Protein AF-A0A1M4YAT2-F1 (afdb_monomer)

Solvent-accessible surface area (backbone atoms only — not comparable to full-atom values): 18650 Å² total; per-residue (Å²): 118,71,84,70,67,39,66,85,41,30,61,41,39,47,95,69,40,57,85,74,38,90,48,44,46,64,40,85,53,62,80,79,31,82,39,45,32,43,30,20,28,34,21,6,40,43,58,28,53,54,26,26,56,74,70,36,92,78,45,76,93,41,30,34,38,34,36,22,17,27,39,45,16,70,22,76,32,9,59,58,33,44,54,50,52,49,50,48,35,75,75,32,90,44,36,44,66,30,32,15,47,58,51,50,41,50,44,54,51,75,51,68,88,81,70,84,73,62,72,57,46,57,49,54,30,46,77,65,33,25,55,42,31,55,55,44,47,54,51,37,43,74,74,37,54,67,60,34,53,52,51,52,53,52,62,71,65,45,27,40,34,38,34,35,41,63,46,37,38,36,24,7,23,36,64,70,85,53,42,57,94,78,38,67,62,34,21,37,66,41,49,70,74,26,82,75,60,50,79,69,88,38,43,33,42,26,16,82,58,39,35,75,81,41,95,84,49,80,60,52,68,44,75,41,97,59,42,38,34,37,27,9,19,35,36,76,43,98,82,34,28,31,23,34,32,27,75,84,77,69,51,69,46,53,27,47,90,62,62,68,50,73,65,55,51,51,50,54,52,49,52,54,52,52,67,75,39,60,56,80,84,47,52,74,60,51,53,50,50,50,53,53,51,47,50,54,38,34,76,71,65,76,43,50,71,66,56,46,53,52,54,55,52,48,54,58,55,58,52,64,56,60,74,77,72,81,70,77,68,69,38,59,57,35,53,51,55,50,58,54,50,59,54,52,57,66,70,76,112

Radius of gyration: 21.43 Å; Cα contacts (8 Å, |Δi|>4): 600; chains: 1; bounding box: 57×50×49 Å

Sequence (349 aa):
MEQKKYDRLKNLYGDKGPQNDKYTWFFPDENEFRRIIAVGDIHGNLNRLESLFERMDYEPQRDLLVFLGDYIDRGEEGVACVSLVQKMAEENPHVIPLMGNHEHVLGKLLKEDEWGYSGEAFYDCLDNGGKPTIEGLAKLQSQDKKAFYKWVHFILHLKRIAVISDKYILTHAGFSQTAISNQQESMLWTRDEFYKFYNGTQTVAIGHTPVQNFPDSTGKPIHRENDVWMVDTGSFLEKGYISAVDIKTGDYWQSSDDAPSEEMKKLNFFIRKIKSASCYRGMRRYQTILAKHLNEYENKGVITEQTKQDMLKQYVIDLSWDKLLLDREAAKQEDKEMVDLLREIKKED

Structure (mmCIF, N/CA/C/O backbone):
data_AF-A0A1M4YAT2-F1
#
_entry.id   AF-A0A1M4YAT2-F1
#
loop_
_atom_site.group_PDB
_atom_site.id
_atom_site.type_symbol
_atom_site.label_atom_id
_atom_site.label_alt_id
_atom_site.label_comp_id
_atom_site.label_asym_id
_atom_site.label_entity_id
_atom_site.label_seq_id
_atom_site.pdbx_PDB_ins_code
_atom_site.Cartn_x
_atom_site.Cartn_y
_atom_site.Cartn_z
_atom_site.occupancy
_atom_site.B_iso_or_equiv
_atom_site.auth_seq_id
_atom_site.auth_comp_id
_atom_site.auth_asym_id
_atom_site.auth_atom_id
_atom_site.pdbx_PDB_model_num
ATOM 1 N N . MET A 1 1 ? 18.174 -25.025 -11.936 1.00 45.62 1 MET A N 1
ATOM 2 C CA . MET A 1 1 ? 17.004 -24.584 -12.731 1.00 45.62 1 MET A CA 1
ATOM 3 C C . MET A 1 1 ? 16.464 -23.249 -12.232 1.00 45.62 1 MET A C 1
ATOM 5 O O . MET A 1 1 ? 16.180 -22.414 -13.073 1.00 45.62 1 MET A O 1
ATOM 9 N N . GLU A 1 2 ? 16.417 -22.998 -10.918 1.00 49.03 2 GLU A N 1
ATOM 10 C CA . GLU A 1 2 ? 15.920 -21.726 -10.354 1.00 49.03 2 GLU A CA 1
ATOM 11 C C . GLU A 1 2 ? 16.743 -20.481 -10.727 1.00 49.03 2 GLU A C 1
ATOM 13 O O . GLU A 1 2 ? 16.157 -19.434 -10.971 1.00 49.03 2 GLU A O 1
ATOM 18 N N . GLN A 1 3 ? 18.070 -20.584 -10.891 1.00 47.91 3 GLN A N 1
ATOM 19 C CA . GLN A 1 3 ? 18.908 -19.428 -11.265 1.00 47.91 3 GLN A CA 1
ATOM 20 C C . GLN A 1 3 ? 18.557 -18.816 -12.639 1.00 47.91 3 GLN A C 1
ATOM 22 O O . GLN A 1 3 ? 18.814 -17.641 -12.852 1.00 47.91 3 GLN A O 1
ATOM 27 N N . LYS A 1 4 ? 17.965 -19.595 -13.563 1.00 55.03 4 LYS A N 1
ATOM 28 C CA . LYS A 1 4 ? 17.517 -19.111 -14.887 1.00 55.03 4 LYS A CA 1
ATOM 29 C C . LYS A 1 4 ? 16.123 -18.466 -14.856 1.00 55.03 4 LYS A C 1
ATOM 31 O O . LYS A 1 4 ? 15.692 -17.919 -15.862 1.00 55.03 4 LYS A O 1
ATOM 36 N N . LYS A 1 5 ? 15.390 -18.557 -13.738 1.00 63.06 5 LYS A N 1
ATOM 37 C CA . LYS A 1 5 ? 13.986 -18.114 -13.649 1.00 63.06 5 LYS A CA 1
ATOM 38 C C . LYS A 1 5 ? 13.850 -16.585 -13.544 1.00 63.06 5 LYS A C 1
ATOM 40 O O . LYS A 1 5 ? 12.767 -16.069 -13.766 1.00 63.06 5 LYS A O 1
ATOM 45 N N . TYR A 1 6 ? 14.937 -15.862 -13.255 1.00 74.88 6 TYR A N 1
ATOM 46 C CA . TYR A 1 6 ? 14.896 -14.426 -12.943 1.00 74.88 6 TYR A CA 1
ATOM 47 C C . TYR A 1 6 ? 15.857 -13.585 -13.788 1.00 74.88 6 TYR A C 1
ATOM 49 O O . TYR A 1 6 ? 16.265 -12.505 -13.364 1.00 74.88 6 TYR A O 1
ATOM 57 N N . ASP A 1 7 ? 16.209 -14.042 -14.994 1.00 79.56 7 ASP A N 1
ATOM 58 C CA . ASP A 1 7 ? 17.083 -13.285 -15.905 1.00 79.56 7 ASP A CA 1
ATOM 59 C C . ASP A 1 7 ? 16.529 -11.873 -16.179 1.00 79.56 7 ASP A C 1
ATOM 61 O O . ASP A 1 7 ? 17.290 -10.911 -16.279 1.00 79.56 7 ASP A O 1
ATOM 65 N N . ARG A 1 8 ? 15.196 -11.720 -16.185 1.00 84.31 8 ARG A N 1
ATOM 66 C CA . ARG A 1 8 ? 14.507 -10.426 -16.334 1.00 84.31 8 ARG A CA 1
ATOM 67 C C . ARG A 1 8 ? 14.702 -9.465 -15.158 1.00 84.31 8 ARG A C 1
ATOM 69 O O . ARG A 1 8 ? 14.461 -8.274 -15.306 1.00 84.31 8 ARG A O 1
ATOM 76 N N . LEU A 1 9 ? 15.138 -9.967 -14.005 1.00 89.00 9 LEU A N 1
ATOM 77 C CA . LEU A 1 9 ? 15.412 -9.190 -12.795 1.00 89.00 9 LEU A CA 1
ATOM 78 C C . LEU A 1 9 ? 16.916 -8.992 -12.556 1.00 89.00 9 LEU A C 1
ATOM 80 O O . LEU A 1 9 ? 17.311 -8.354 -11.577 1.00 89.00 9 LEU A O 1
ATOM 84 N N . LYS A 1 10 ? 17.773 -9.513 -13.445 1.00 87.62 10 LYS A N 1
ATOM 85 C CA . LYS A 1 10 ? 19.229 -9.497 -13.267 1.00 87.62 10 LYS A CA 1
ATOM 86 C C . LYS A 1 10 ? 19.802 -8.084 -13.146 1.00 87.62 10 LYS A C 1
ATOM 88 O O . LYS A 1 10 ? 20.737 -7.879 -12.379 1.00 87.62 10 LYS A O 1
ATOM 93 N N . ASN A 1 11 ? 19.216 -7.103 -13.830 1.00 86.62 11 ASN A N 1
ATOM 94 C CA . ASN A 1 11 ? 19.641 -5.704 -13.711 1.00 86.62 11 ASN A CA 1
ATOM 95 C C . ASN A 1 11 ? 19.394 -5.136 -12.302 1.00 86.62 11 ASN A C 1
ATOM 97 O O . ASN A 1 11 ? 20.197 -4.351 -11.806 1.00 86.62 11 ASN A O 1
ATOM 101 N N . LEU A 1 12 ? 18.321 -5.573 -11.637 1.00 89.00 12 LEU A N 1
ATOM 102 C CA . LEU A 1 12 ? 17.909 -5.066 -10.328 1.00 89.00 12 LEU A CA 1
ATOM 103 C C . LEU A 1 12 ? 18.618 -5.774 -9.165 1.00 89.00 12 LEU A C 1
ATOM 105 O O . LEU A 1 12 ? 18.921 -5.138 -8.153 1.00 89.00 12 LEU A O 1
ATOM 109 N N . TYR A 1 13 ? 18.906 -7.072 -9.308 1.00 90.38 13 TYR A N 1
ATOM 110 C CA . TYR A 1 13 ? 19.390 -7.918 -8.206 1.00 90.38 13 TYR A CA 1
ATOM 111 C C . TYR A 1 13 ? 20.734 -8.614 -8.464 1.00 90.38 13 TYR A C 1
ATOM 113 O O . TYR A 1 13 ? 21.279 -9.272 -7.570 1.00 90.38 13 TYR A O 1
ATOM 121 N N . GLY A 1 14 ? 21.294 -8.492 -9.670 1.00 86.06 14 GLY A N 1
ATOM 122 C CA . GLY A 1 14 ? 22.469 -9.254 -10.085 1.00 86.06 14 GLY A CA 1
ATOM 123 C C . GLY A 1 14 ? 22.238 -10.763 -9.970 1.00 86.06 14 GLY A C 1
ATOM 124 O O . GLY A 1 14 ? 21.117 -11.253 -10.095 1.00 86.06 14 GLY A O 1
ATOM 125 N N . ASP A 1 15 ? 23.301 -11.513 -9.676 1.00 83.06 15 ASP A N 1
ATOM 126 C CA . ASP A 1 15 ? 23.216 -12.973 -9.532 1.00 83.06 15 ASP A CA 1
ATOM 127 C C . ASP A 1 15 ? 22.640 -13.424 -8.171 1.00 83.06 15 ASP A C 1
ATOM 129 O O . ASP A 1 15 ? 22.371 -14.611 -7.984 1.00 83.06 15 ASP A O 1
ATOM 133 N N . LYS A 1 16 ? 22.442 -12.501 -7.214 1.00 81.38 16 LYS A N 1
ATOM 134 C CA . LYS A 1 16 ? 21.929 -12.815 -5.865 1.00 81.38 16 LYS A CA 1
ATOM 135 C C . LYS A 1 16 ? 20.423 -13.085 -5.844 1.00 81.38 16 LYS A C 1
ATOM 137 O O . LYS A 1 16 ? 19.970 -13.827 -4.973 1.00 81.38 16 LYS A O 1
ATOM 142 N N . GLY A 1 17 ? 19.680 -12.505 -6.787 1.00 86.94 17 GLY A N 1
ATOM 143 C CA . GLY A 1 17 ? 18.222 -12.599 -6.861 1.00 86.94 17 GLY A CA 1
ATOM 144 C C . GLY A 1 17 ? 17.476 -11.815 -5.761 1.00 86.94 17 GLY A C 1
ATOM 145 O O . GLY A 1 17 ? 18.085 -11.383 -4.777 1.00 86.94 17 GLY A O 1
ATOM 146 N N . PRO A 1 18 ? 16.156 -11.617 -5.924 1.00 89.69 18 PRO A N 1
ATOM 147 C CA . PRO A 1 18 ? 15.319 -10.816 -5.020 1.00 89.69 18 PRO A CA 1
ATOM 148 C C . PRO A 1 18 ? 15.158 -11.403 -3.611 1.00 89.69 18 PRO A C 1
ATOM 150 O O . PRO A 1 18 ? 15.035 -10.658 -2.643 1.00 89.69 18 PRO A O 1
ATOM 153 N N . GLN A 1 19 ? 15.224 -12.728 -3.462 1.00 87.31 19 GLN A N 1
ATOM 154 C CA . GLN A 1 19 ? 15.045 -13.431 -2.187 1.00 87.31 19 GLN A CA 1
ATOM 155 C C . GLN A 1 19 ? 16.104 -13.095 -1.125 1.00 87.31 19 GLN A C 1
ATOM 157 O O . GLN A 1 19 ? 15.890 -13.339 0.059 1.00 87.31 19 GLN A O 1
ATOM 162 N N . ASN A 1 20 ? 17.251 -12.555 -1.545 1.00 85.00 20 ASN A N 1
ATOM 163 C CA . ASN A 1 20 ? 18.374 -12.226 -0.667 1.00 85.00 20 ASN A CA 1
ATOM 164 C C . ASN A 1 20 ? 18.497 -10.717 -0.388 1.00 85.00 20 ASN A C 1
ATOM 166 O O . ASN A 1 20 ? 19.456 -10.294 0.261 1.00 85.00 20 ASN A O 1
ATOM 170 N N . ASP A 1 21 ? 17.569 -9.894 -0.887 1.00 90.50 21 ASP A N 1
ATOM 171 C CA . ASP A 1 21 ? 17.583 -8.449 -0.671 1.00 90.50 21 ASP A CA 1
ATOM 172 C C . ASP A 1 21 ? 16.723 -8.045 0.536 1.00 90.50 21 ASP A C 1
ATOM 174 O O . ASP A 1 21 ? 15.541 -8.372 0.643 1.00 90.50 21 ASP A O 1
ATOM 178 N N . LYS A 1 22 ? 17.315 -7.281 1.458 1.00 90.50 22 LYS A N 1
ATOM 179 C CA . LYS A 1 22 ? 16.658 -6.896 2.717 1.00 90.50 22 LYS A CA 1
ATOM 180 C C . LYS A 1 22 ? 15.502 -5.903 2.540 1.00 90.50 22 LYS A C 1
ATOM 182 O O . LYS A 1 22 ? 14.681 -5.777 3.444 1.00 90.50 22 LYS A O 1
ATOM 187 N N . TYR A 1 23 ? 15.438 -5.194 1.412 1.00 92.38 23 TYR A N 1
ATOM 188 C CA . TYR A 1 23 ? 14.377 -4.232 1.109 1.00 92.38 23 TYR A CA 1
ATOM 189 C C . TYR A 1 23 ? 13.227 -4.851 0.318 1.00 92.38 23 TYR A C 1
ATOM 191 O O . TYR A 1 23 ? 12.247 -4.150 0.063 1.00 92.38 23 TYR A O 1
ATOM 199 N N . THR A 1 24 ? 13.339 -6.133 -0.041 1.00 95.81 24 THR A N 1
ATOM 200 C CA . THR A 1 24 ? 12.432 -6.819 -0.958 1.00 95.81 24 THR A CA 1
ATOM 201 C C . THR A 1 24 ? 11.537 -7.819 -0.225 1.00 95.81 24 THR A C 1
ATOM 203 O O . THR A 1 24 ? 11.991 -8.650 0.570 1.00 95.81 24 THR A O 1
ATOM 206 N N . TRP A 1 25 ? 10.234 -7.738 -0.476 1.00 97.31 25 TRP A N 1
ATOM 207 C CA . TRP A 1 25 ? 9.318 -8.867 -0.336 1.00 97.31 25 TRP A CA 1
ATOM 208 C C . TRP A 1 25 ? 9.347 -9.661 -1.634 1.00 97.31 25 TRP A C 1
ATOM 210 O O . TRP A 1 25 ? 9.223 -9.069 -2.703 1.00 97.31 25 TRP A O 1
ATOM 220 N N . PHE A 1 26 ? 9.536 -10.975 -1.557 1.00 96.25 26 PHE A N 1
ATOM 221 C CA . PHE A 1 26 ? 9.649 -11.802 -2.750 1.00 96.25 26 PHE A CA 1
ATOM 222 C C . PHE A 1 26 ? 8.708 -12.998 -2.689 1.00 96.25 26 PHE A C 1
ATOM 224 O O . PHE A 1 26 ? 8.764 -13.780 -1.742 1.00 96.25 26 PHE A O 1
ATOM 231 N N . PHE A 1 27 ? 7.898 -13.141 -3.735 1.00 96.06 27 PHE A N 1
ATOM 232 C CA . PHE A 1 27 ? 6.996 -14.263 -3.957 1.00 96.06 27 PHE A CA 1
ATOM 233 C C . PHE A 1 27 ? 7.385 -14.933 -5.277 1.00 96.06 27 PHE A C 1
ATOM 235 O O . PHE A 1 27 ? 7.391 -14.259 -6.303 1.00 96.06 27 PHE A O 1
ATOM 242 N N . PRO A 1 28 ? 7.758 -16.221 -5.301 1.00 93.38 28 PRO A N 1
ATOM 243 C CA . PRO A 1 28 ? 8.386 -16.838 -6.472 1.00 93.38 28 PRO A CA 1
ATOM 244 C C . PRO A 1 28 ? 7.412 -17.237 -7.594 1.00 93.38 28 PRO A C 1
ATOM 246 O O . PRO A 1 28 ? 7.871 -17.593 -8.690 1.00 93.38 28 PRO A O 1
ATOM 249 N N . ASP A 1 29 ? 6.106 -17.226 -7.324 1.00 94.25 29 ASP A N 1
ATOM 250 C CA . ASP A 1 29 ? 5.056 -17.642 -8.255 1.00 94.25 29 ASP A CA 1
ATOM 251 C C . ASP A 1 29 ? 3.792 -16.786 -8.083 1.00 94.25 29 ASP A C 1
ATOM 253 O O . ASP A 1 29 ? 3.143 -16.771 -7.042 1.00 94.25 29 ASP A O 1
ATOM 257 N N . GLU A 1 30 ? 3.431 -16.058 -9.134 1.00 95.31 30 GLU A N 1
ATOM 258 C CA . GLU A 1 30 ? 2.228 -15.232 -9.199 1.00 95.31 30 GLU A CA 1
ATOM 259 C C . GLU A 1 30 ? 0.921 -16.044 -9.209 1.00 95.31 30 GLU A C 1
ATOM 261 O O . GLU A 1 30 ? -0.156 -15.494 -8.960 1.00 95.31 30 GLU A O 1
ATOM 266 N N . ASN A 1 31 ? 0.995 -17.341 -9.530 1.00 95.00 31 ASN A N 1
ATOM 267 C CA . ASN A 1 31 ? -0.165 -18.231 -9.620 1.00 95.00 31 ASN A CA 1
ATOM 268 C C . ASN A 1 31 ? -0.614 -18.764 -8.255 1.00 95.00 31 ASN A C 1
ATOM 270 O O . ASN A 1 31 ? -1.702 -19.332 -8.164 1.00 95.00 31 ASN A O 1
ATOM 274 N N . GLU A 1 32 ? 0.176 -18.542 -7.199 1.00 94.06 32 GLU A N 1
ATOM 275 C CA . GLU A 1 32 ? -0.243 -18.782 -5.811 1.00 94.06 32 GLU A CA 1
ATOM 276 C C . GLU A 1 32 ? -1.440 -17.902 -5.426 1.00 94.06 32 GLU A C 1
ATOM 278 O O . GLU A 1 32 ? -2.250 -18.280 -4.579 1.00 94.06 32 GLU A O 1
ATOM 283 N N . PHE A 1 33 ? -1.591 -16.754 -6.094 1.00 95.50 33 PHE A N 1
ATOM 284 C CA . PHE A 1 33 ? -2.617 -15.770 -5.789 1.00 95.50 33 PHE A CA 1
ATOM 285 C C . PHE A 1 33 ? -3.666 -15.697 -6.892 1.00 95.50 33 PHE A C 1
ATOM 287 O O . PHE A 1 33 ? -3.361 -15.576 -8.084 1.00 95.50 33 PHE A O 1
ATOM 294 N N . ARG A 1 34 ? -4.937 -15.687 -6.485 1.00 94.62 34 ARG A N 1
ATOM 295 C CA . ARG A 1 34 ? -6.072 -15.356 -7.348 1.00 94.62 34 ARG A CA 1
ATOM 296 C C . ARG A 1 34 ? -5.856 -13.966 -7.949 1.00 94.62 34 ARG A C 1
ATOM 298 O O . ARG A 1 34 ? -5.771 -13.858 -9.173 1.00 94.62 34 ARG A O 1
ATOM 305 N N . ARG A 1 35 ? -5.680 -12.957 -7.090 1.00 97.25 35 ARG A N 1
ATOM 306 C CA . ARG A 1 35 ? -5.430 -11.549 -7.443 1.00 97.25 35 ARG A CA 1
ATOM 307 C C . ARG A 1 35 ? -4.174 -11.018 -6.764 1.00 97.25 35 ARG A C 1
ATOM 309 O O . ARG A 1 35 ? -3.822 -11.482 -5.679 1.00 97.25 35 ARG A O 1
ATOM 316 N N . ILE A 1 36 ? -3.540 -10.029 -7.388 1.00 98.69 36 ILE A N 1
ATOM 317 C CA . ILE A 1 36 ? -2.468 -9.237 -6.772 1.00 98.69 36 ILE A CA 1
ATOM 318 C C . ILE A 1 36 ? -2.962 -7.796 -6.725 1.00 98.69 36 ILE A C 1
ATOM 320 O O . ILE A 1 36 ? -3.024 -7.113 -7.742 1.00 98.69 36 ILE A O 1
ATOM 324 N N . ILE A 1 37 ? -3.360 -7.360 -5.539 1.00 98.81 37 ILE A N 1
ATOM 325 C CA . ILE A 1 37 ? -4.083 -6.117 -5.323 1.00 98.81 37 ILE A CA 1
ATOM 326 C C . ILE A 1 37 ? -3.108 -5.063 -4.806 1.00 98.81 37 ILE A C 1
ATOM 328 O O . ILE A 1 37 ? -2.603 -5.181 -3.692 1.00 98.81 37 ILE A O 1
ATOM 332 N N . ALA A 1 38 ? -2.865 -4.027 -5.601 1.00 98.88 38 ALA A N 1
ATOM 333 C CA . ALA A 1 38 ? -2.109 -2.849 -5.197 1.00 98.88 38 ALA A CA 1
ATOM 334 C C . ALA A 1 38 ? -3.061 -1.808 -4.600 1.00 98.88 38 ALA A C 1
ATOM 336 O O . ALA A 1 38 ? -4.020 -1.439 -5.270 1.00 98.88 38 ALA A O 1
ATOM 337 N N . VAL A 1 39 ? -2.805 -1.326 -3.384 1.00 98.88 39 VAL A N 1
ATOM 338 C CA . VAL A 1 39 ? -3.570 -0.258 -2.716 1.00 98.88 39 VAL A CA 1
ATOM 339 C C . VAL A 1 39 ? -2.732 1.016 -2.700 1.00 98.88 39 VAL A C 1
ATOM 341 O O . VAL A 1 39 ? -1.600 0.995 -2.214 1.00 98.88 39 VAL A O 1
ATOM 344 N N . GLY A 1 40 ? -3.282 2.100 -3.247 1.00 98.69 40 GLY A N 1
ATOM 345 C CA . GLY A 1 40 ? -2.632 3.410 -3.308 1.00 98.69 40 GLY A CA 1
ATOM 346 C C . GLY A 1 40 ? -2.592 4.146 -1.966 1.00 98.69 40 GLY A C 1
ATOM 347 O O . GLY A 1 40 ? -2.999 3.619 -0.931 1.00 98.69 40 GLY A O 1
ATOM 348 N N . ASP A 1 41 ? -2.111 5.383 -2.020 1.00 98.69 41 ASP A N 1
ATOM 349 C CA . ASP A 1 41 ? -1.784 6.229 -0.872 1.00 98.69 41 ASP A CA 1
ATOM 350 C C . ASP A 1 41 ? -3.026 6.543 -0.011 1.00 98.69 41 ASP A C 1
ATOM 352 O O . ASP A 1 41 ? -4.104 6.891 -0.512 1.00 98.69 41 ASP A O 1
ATOM 356 N N . ILE A 1 42 ? -2.887 6.424 1.314 1.00 98.31 42 ILE A N 1
ATOM 357 C CA . ILE A 1 42 ? -4.004 6.469 2.278 1.00 98.31 42 ILE A CA 1
ATOM 358 C C . ILE A 1 42 ? -4.084 7.819 2.998 1.00 98.31 42 ILE A C 1
ATOM 360 O O . ILE A 1 42 ? -5.188 8.312 3.248 1.00 98.31 42 ILE A O 1
ATOM 364 N N . HIS A 1 43 ? -2.936 8.408 3.347 1.00 98.19 43 HIS A N 1
ATOM 365 C CA . HIS A 1 43 ? -2.812 9.724 3.984 1.00 98.19 43 HIS A CA 1
ATOM 366 C C . HIS A 1 43 ? -3.792 9.978 5.136 1.00 98.19 43 HIS A C 1
ATOM 368 O O . HIS A 1 43 ? -4.521 10.968 5.156 1.00 98.19 43 HIS A O 1
ATOM 374 N N . GLY A 1 44 ? -3.860 9.046 6.088 1.00 96.19 44 GLY A N 1
ATOM 375 C CA . GLY A 1 44 ? -4.667 9.197 7.295 1.00 96.19 44 GLY A CA 1
ATOM 376 C C . GLY A 1 44 ? -6.182 9.209 7.086 1.00 96.19 44 GLY A C 1
ATOM 377 O O . GLY A 1 44 ? -6.890 9.712 7.955 1.00 96.19 44 GLY A O 1
ATOM 378 N N . ASN A 1 45 ? -6.690 8.666 5.973 1.00 95.06 45 ASN A N 1
ATOM 379 C CA . ASN A 1 45 ? -8.125 8.565 5.691 1.00 95.06 45 ASN A CA 1
ATOM 380 C C . ASN A 1 45 ? -8.684 7.174 6.047 1.00 95.06 45 ASN A C 1
ATOM 382 O O . ASN A 1 45 ? -8.996 6.374 5.160 1.00 95.06 45 ASN A O 1
ATOM 386 N N . LEU A 1 46 ? -8.837 6.878 7.343 1.00 92.19 46 LEU A N 1
ATOM 387 C CA . LEU A 1 46 ? -9.249 5.548 7.816 1.00 92.19 46 LEU A CA 1
ATOM 388 C C . LEU A 1 46 ? -10.629 5.139 7.287 1.00 92.19 46 LEU A C 1
ATOM 390 O O . LEU A 1 46 ? -10.770 4.041 6.757 1.00 92.19 46 LEU A O 1
ATOM 394 N N . ASN A 1 47 ? -11.621 6.031 7.352 1.00 88.94 47 ASN A N 1
ATOM 395 C CA . ASN A 1 47 ? -12.974 5.735 6.860 1.00 88.94 47 ASN A CA 1
ATOM 396 C C . ASN A 1 47 ? -12.989 5.360 5.369 1.00 88.94 47 ASN A C 1
ATOM 398 O O . ASN A 1 47 ? -13.691 4.436 4.960 1.00 88.94 47 ASN A O 1
ATOM 402 N N . ARG A 1 48 ? -12.175 6.042 4.550 1.00 92.69 48 ARG A N 1
ATOM 403 C CA . ARG A 1 48 ? -12.026 5.712 3.126 1.00 92.69 48 ARG A CA 1
ATOM 404 C C . ARG A 1 48 ? -11.366 4.345 2.951 1.00 92.69 48 ARG A C 1
ATOM 406 O O . ARG A 1 48 ? -11.756 3.595 2.061 1.00 92.69 48 ARG A O 1
ATOM 413 N N . LEU A 1 49 ? -10.401 4.002 3.803 1.00 93.69 49 LEU A N 1
ATOM 414 C CA . LEU A 1 49 ? -9.725 2.711 3.739 1.00 93.69 49 LEU A CA 1
ATOM 415 C C . LEU A 1 49 ? -10.689 1.573 4.090 1.00 93.69 49 LEU A C 1
ATOM 417 O O . LEU A 1 49 ? -10.737 0.569 3.385 1.00 93.69 49 LEU A O 1
ATOM 421 N N . GLU A 1 50 ? -11.491 1.745 5.139 1.00 88.06 50 GLU A N 1
ATOM 422 C CA . GLU A 1 50 ? -12.528 0.784 5.520 1.00 88.06 50 GLU A CA 1
ATOM 423 C C . GLU A 1 50 ? -13.572 0.620 4.410 1.00 88.06 50 GLU A C 1
ATOM 425 O O . GLU A 1 50 ? -13.830 -0.505 3.984 1.00 88.06 50 GLU A O 1
ATOM 430 N N . SER A 1 51 ? -14.083 1.727 3.864 1.00 88.94 51 SER A N 1
ATOM 431 C CA . SER A 1 51 ? -15.020 1.712 2.733 1.00 88.94 51 SER A CA 1
ATOM 432 C C . SER A 1 51 ? -14.444 0.996 1.500 1.00 88.94 51 SER A C 1
ATOM 434 O O . SER A 1 51 ? -15.139 0.213 0.851 1.00 88.94 51 SER A O 1
ATOM 436 N N . LEU A 1 52 ? -13.157 1.184 1.185 1.00 93.19 52 LEU A N 1
ATOM 437 C CA . LEU A 1 52 ? -12.510 0.455 0.091 1.00 93.19 52 LEU A CA 1
ATOM 438 C C . LEU A 1 52 ? -12.593 -1.066 0.298 1.00 93.19 52 LEU A C 1
ATOM 440 O O . LEU A 1 52 ? -12.931 -1.784 -0.642 1.00 93.19 52 LEU A O 1
ATOM 444 N N . PHE A 1 53 ? -12.333 -1.560 1.513 1.00 86.50 53 PHE A N 1
ATOM 445 C CA . PHE A 1 53 ? -12.434 -2.992 1.823 1.00 86.50 53 PHE A CA 1
ATOM 446 C C . PHE A 1 53 ? -13.861 -3.530 1.797 1.00 86.50 53 PHE A C 1
ATOM 448 O O . PHE A 1 53 ? -14.039 -4.718 1.562 1.00 86.50 53 PHE A O 1
ATOM 455 N N . GLU A 1 54 ? -14.872 -2.697 2.018 1.00 82.44 54 GLU A N 1
ATOM 456 C CA . GLU A 1 54 ? -16.272 -3.114 1.879 1.00 82.44 54 GLU A CA 1
ATOM 457 C C . GLU A 1 54 ? -16.677 -3.280 0.419 1.00 82.44 54 GLU A C 1
ATOM 459 O O . GLU A 1 54 ? -17.478 -4.147 0.073 1.00 82.44 54 GLU A O 1
ATOM 464 N N . ARG A 1 55 ? -16.110 -2.444 -0.451 1.00 85.44 55 ARG A N 1
ATOM 465 C CA . ARG A 1 55 ? -16.371 -2.474 -1.893 1.00 85.44 55 ARG A CA 1
ATOM 466 C C . ARG A 1 55 ? -15.524 -3.511 -2.616 1.00 85.44 55 ARG A C 1
ATOM 468 O O . ARG A 1 55 ? -15.877 -3.941 -3.715 1.00 85.44 55 ARG A O 1
ATOM 475 N N . MET A 1 56 ? -14.404 -3.886 -2.016 1.00 83.75 56 MET A N 1
ATOM 476 C CA . MET A 1 56 ? -13.512 -4.911 -2.515 1.00 83.75 56 MET A CA 1
ATOM 477 C C . MET A 1 56 ? -13.936 -6.263 -1.944 1.00 83.75 56 MET A C 1
ATOM 479 O O . MET A 1 56 ? -13.903 -6.471 -0.738 1.00 83.75 56 MET A O 1
ATOM 483 N N . ASP A 1 57 ? -14.273 -7.220 -2.806 1.00 80.12 57 ASP A N 1
ATOM 484 C CA . ASP A 1 57 ? -14.512 -8.618 -2.410 1.00 80.12 57 ASP A CA 1
ATOM 485 C C . ASP A 1 57 ? -13.188 -9.323 -2.036 1.00 80.12 57 ASP A C 1
ATOM 487 O O . ASP A 1 57 ? -12.752 -10.269 -2.691 1.00 80.12 57 ASP A O 1
ATOM 491 N N . TYR A 1 58 ? -12.443 -8.761 -1.082 1.00 84.31 58 TYR A N 1
ATOM 492 C CA . TYR A 1 58 ? -11.101 -9.182 -0.685 1.00 84.31 58 TYR A CA 1
ATOM 493 C C . TYR A 1 58 ? -11.134 -10.528 0.043 1.00 84.31 58 TYR A C 1
ATOM 495 O O . TYR A 1 58 ? -11.806 -10.684 1.063 1.00 84.31 58 TYR A O 1
ATOM 503 N N . GLU A 1 59 ? -10.346 -11.490 -0.443 1.00 82.81 59 GLU A N 1
ATOM 504 C CA . GLU A 1 59 ? -10.195 -12.810 0.164 1.00 82.81 59 GLU A CA 1
ATOM 505 C C . GLU A 1 59 ? -8.761 -12.998 0.689 1.00 82.81 59 GLU A C 1
ATOM 507 O O . GLU A 1 59 ? -7.873 -13.376 -0.079 1.00 82.81 59 GLU A O 1
ATOM 512 N N . PRO A 1 60 ? -8.512 -12.814 2.001 1.00 81.25 60 PRO A N 1
ATOM 513 C CA . PRO A 1 60 ? -7.169 -12.878 2.588 1.00 81.25 60 PRO A CA 1
ATOM 514 C C . PRO A 1 60 ? -6.379 -14.158 2.269 1.00 81.25 60 PRO A C 1
ATOM 516 O O . PRO A 1 60 ? -5.159 -14.121 2.136 1.00 81.25 60 PRO A O 1
ATOM 519 N N . GLN A 1 61 ? -7.072 -15.290 2.122 1.00 82.31 61 GLN A N 1
ATOM 520 C CA . GLN A 1 61 ? -6.453 -16.595 1.868 1.00 82.31 61 GLN A CA 1
ATOM 521 C C . GLN A 1 61 ? -6.078 -16.827 0.399 1.00 82.31 61 GLN A C 1
ATOM 523 O O . GLN A 1 61 ? -5.373 -17.783 0.088 1.00 82.31 61 GLN A O 1
ATOM 528 N N . ARG A 1 62 ? -6.588 -16.000 -0.521 1.00 83.75 62 ARG A N 1
ATOM 529 C CA . ARG A 1 62 ? -6.465 -16.220 -1.970 1.00 83.75 62 ARG A CA 1
ATOM 530 C C . ARG A 1 62 ? -5.891 -15.025 -2.712 1.00 83.75 62 ARG A C 1
ATOM 532 O O . ARG A 1 62 ? -5.393 -15.209 -3.817 1.00 83.75 62 ARG A O 1
ATOM 539 N N . ASP A 1 63 ? -5.941 -13.832 -2.137 1.00 91.31 63 ASP A N 1
ATOM 540 C CA . ASP A 1 63 ? -5.425 -12.613 -2.745 1.00 91.31 63 ASP A CA 1
ATOM 541 C C . ASP A 1 63 ? -4.156 -12.138 -2.028 1.00 91.31 63 ASP A C 1
ATOM 543 O O . ASP A 1 63 ? -4.088 -12.140 -0.798 1.00 91.31 63 ASP A O 1
ATOM 547 N N . LEU A 1 64 ? -3.179 -11.669 -2.804 1.00 98.38 64 LEU A N 1
ATOM 548 C CA . LEU A 1 64 ? -2.050 -10.904 -2.284 1.00 98.38 64 LEU A CA 1
ATOM 549 C C . LEU A 1 64 ? -2.441 -9.429 -2.248 1.00 98.38 64 LEU A C 1
ATOM 551 O O . LEU A 1 64 ? -2.804 -8.868 -3.278 1.00 98.38 64 LEU A O 1
ATOM 555 N N . LEU A 1 65 ? -2.353 -8.799 -1.083 1.00 98.62 65 LEU A N 1
ATOM 556 C CA . LEU A 1 65 ? -2.665 -7.389 -0.883 1.00 98.62 65 LEU A CA 1
ATOM 557 C C . LEU A 1 65 ? -1.378 -6.620 -0.597 1.00 98.62 65 LEU A C 1
ATOM 559 O O . LEU A 1 65 ? -0.688 -6.912 0.375 1.00 98.62 65 LEU A O 1
ATOM 563 N N . VAL A 1 66 ? -1.061 -5.623 -1.413 1.00 98.88 66 VAL A N 1
ATOM 564 C CA . VAL A 1 66 ? 0.152 -4.816 -1.283 1.00 98.88 66 VAL A CA 1
ATOM 565 C C . VAL A 1 66 ? -0.233 -3.354 -1.120 1.00 98.88 66 VAL A C 1
ATOM 567 O O . VAL A 1 66 ? -0.799 -2.753 -2.029 1.00 98.88 66 VAL A O 1
ATOM 570 N N . PHE A 1 67 ? 0.099 -2.769 0.024 1.00 98.88 67 PHE A N 1
ATOM 571 C CA . PHE A 1 67 ? -0.026 -1.333 0.238 1.00 98.88 67 PHE A CA 1
ATOM 572 C C . PHE A 1 67 ? 1.225 -0.624 -0.266 1.00 98.88 67 PHE A C 1
ATOM 574 O O . PHE A 1 67 ? 2.338 -1.016 0.085 1.00 98.88 67 PHE A O 1
ATOM 581 N N . LEU A 1 68 ? 1.047 0.425 -1.066 1.00 98.88 68 LEU A N 1
ATOM 582 C CA . LEU A 1 68 ? 2.143 1.113 -1.751 1.00 98.88 68 LEU A CA 1
ATOM 583 C C . LEU A 1 68 ? 2.859 2.167 -0.889 1.00 98.88 68 LEU A C 1
ATOM 585 O O . LEU A 1 68 ? 3.819 2.763 -1.365 1.00 98.88 68 LEU A O 1
ATOM 589 N N . GLY A 1 69 ? 2.455 2.359 0.370 1.00 98.38 69 GLY A N 1
ATOM 590 C CA . GLY A 1 69 ? 3.034 3.346 1.290 1.00 98.38 69 GLY A CA 1
ATOM 591 C C . GLY A 1 69 ? 2.125 4.550 1.525 1.00 98.38 69 GLY A C 1
ATOM 592 O O . GLY A 1 69 ? 0.961 4.532 1.126 1.00 98.38 69 GLY A O 1
ATOM 593 N N . ASP A 1 70 ? 2.658 5.570 2.198 1.00 98.69 70 ASP A N 1
ATOM 594 C CA . ASP A 1 70 ? 1.979 6.834 2.496 1.00 98.69 70 ASP A CA 1
ATOM 595 C C . ASP A 1 70 ? 0.648 6.625 3.244 1.00 98.69 70 ASP A C 1
ATOM 597 O O . ASP A 1 70 ? -0.453 6.999 2.827 1.00 98.69 70 ASP A O 1
ATOM 601 N N . TYR A 1 71 ? 0.765 5.984 4.407 1.00 98.62 71 TYR A N 1
ATOM 602 C CA . TYR A 1 71 ? -0.327 5.731 5.348 1.00 98.62 71 TYR A CA 1
ATOM 603 C C . TYR A 1 71 ? -0.675 6.963 6.179 1.00 98.62 71 TYR A C 1
ATOM 605 O O . TYR A 1 71 ? -1.818 7.120 6.617 1.00 98.62 71 TYR A O 1
ATOM 613 N N . ILE A 1 72 ? 0.339 7.780 6.459 1.00 98.38 72 ILE A N 1
ATOM 614 C CA . ILE A 1 72 ? 0.307 8.877 7.425 1.00 98.38 72 ILE A CA 1
ATOM 615 C C . ILE A 1 72 ? 0.227 10.246 6.743 1.00 98.38 72 ILE A C 1
ATOM 617 O O . ILE A 1 72 ? 0.306 10.364 5.519 1.00 98.38 72 ILE A O 1
ATOM 621 N N . ASP A 1 73 ? 0.122 11.274 7.583 1.00 96.88 73 ASP A N 1
ATOM 622 C CA . ASP A 1 73 ? 0.142 12.693 7.231 1.00 96.88 73 ASP A CA 1
ATOM 623 C C . ASP A 1 73 ? -1.065 13.149 6.404 1.00 96.88 73 ASP A C 1
ATOM 625 O O . ASP A 1 73 ? -1.794 12.354 5.812 1.00 96.88 73 ASP A O 1
ATOM 629 N N . ARG A 1 74 ? -1.275 14.470 6.373 1.00 93.94 74 ARG A N 1
ATOM 630 C CA . ARG A 1 74 ? -2.401 15.182 5.742 1.00 93.94 74 ARG A CA 1
ATOM 631 C C . ARG A 1 74 ? -3.757 14.904 6.409 1.00 93.94 74 ARG A C 1
ATOM 633 O O . ARG A 1 74 ? -4.378 15.853 6.878 1.00 93.94 74 ARG A O 1
ATOM 640 N N . GLY A 1 75 ? -4.197 13.650 6.489 1.00 93.50 75 GLY A N 1
ATOM 641 C CA . GLY A 1 75 ? -5.395 13.233 7.223 1.00 93.50 75 GLY A CA 1
ATOM 642 C C . GLY A 1 75 ? -5.153 13.037 8.723 1.00 93.50 75 GLY A C 1
ATOM 643 O O . GLY A 1 75 ? -4.023 12.855 9.180 1.00 93.50 75 GLY A O 1
ATOM 644 N N . GLU A 1 76 ? -6.232 13.061 9.508 1.00 91.69 76 GLU A N 1
ATOM 645 C CA . GLU A 1 76 ? -6.168 13.030 10.979 1.00 91.69 76 GLU A CA 1
ATOM 646 C C . GLU A 1 76 ? -5.910 11.629 11.560 1.00 91.69 76 GLU A C 1
ATOM 648 O O . GLU A 1 76 ? -5.434 11.497 12.688 1.00 91.69 76 GLU A O 1
ATOM 653 N N . GLU A 1 77 ? -6.185 10.565 10.799 1.00 94.19 77 GLU A N 1
ATOM 654 C CA . GLU A 1 77 ? -6.221 9.192 11.317 1.00 94.19 77 GLU A CA 1
ATOM 655 C C . GLU A 1 77 ? -5.005 8.348 10.899 1.00 94.19 77 GLU A C 1
ATOM 657 O O . GLU A 1 77 ? -5.067 7.118 10.898 1.00 94.19 77 GLU A O 1
ATOM 662 N N . GLY A 1 78 ? -3.869 8.981 10.575 1.00 95.62 78 GLY A N 1
ATOM 663 C CA . GLY A 1 78 ? -2.644 8.298 10.126 1.00 95.62 78 GLY A CA 1
ATOM 664 C C . GLY A 1 78 ? -2.162 7.197 11.079 1.00 95.62 78 GLY A C 1
ATOM 665 O O . GLY A 1 78 ? -1.854 6.083 10.651 1.00 95.62 78 GLY A O 1
ATOM 666 N N . VAL A 1 79 ? -2.179 7.458 12.392 1.00 95.75 79 VAL A N 1
ATOM 667 C CA . VAL A 1 79 ? -1.807 6.456 13.408 1.00 95.75 79 VAL A CA 1
ATOM 668 C C . VAL A 1 79 ? -2.735 5.240 13.354 1.00 95.75 79 VAL A C 1
ATOM 670 O O . VAL A 1 79 ? -2.249 4.109 13.396 1.00 95.75 79 VAL A O 1
ATOM 673 N N . ALA A 1 80 ? -4.044 5.460 13.211 1.00 91.31 80 ALA A N 1
ATOM 674 C CA . ALA A 1 80 ? -5.037 4.392 13.152 1.00 91.31 80 ALA A CA 1
ATOM 675 C C . ALA A 1 80 ? -4.965 3.602 11.834 1.00 91.31 80 ALA A C 1
ATOM 677 O O . ALA A 1 80 ? -5.071 2.377 11.862 1.00 91.31 80 ALA A O 1
ATOM 678 N N . CYS A 1 81 ? -4.694 4.272 10.708 1.00 96.12 81 CYS A N 1
ATOM 679 C CA . CYS A 1 81 ? -4.448 3.626 9.416 1.00 96.12 81 CYS A CA 1
ATOM 680 C C . CYS A 1 81 ? -3.272 2.649 9.506 1.00 96.12 81 CYS A C 1
ATOM 682 O O . CYS A 1 81 ? -3.408 1.477 9.158 1.00 96.12 81 CYS A O 1
ATOM 684 N N . VAL A 1 82 ? -2.137 3.096 10.052 1.00 97.56 82 VAL A N 1
ATOM 685 C CA . VAL A 1 82 ? -0.968 2.230 10.257 1.00 97.56 82 VAL A CA 1
ATOM 686 C C . VAL A 1 82 ? -1.281 1.092 11.226 1.00 97.56 82 VAL A C 1
ATOM 688 O O . VAL A 1 82 ? -0.904 -0.042 10.954 1.00 97.56 82 VAL A O 1
ATOM 691 N N . SER A 1 83 ? -2.001 1.342 12.324 1.00 92.56 83 SER A N 1
ATOM 692 C CA . SER A 1 83 ? -2.406 0.274 13.250 1.00 92.56 83 SER A CA 1
ATOM 693 C C . SER A 1 83 ? -3.293 -0.783 12.587 1.00 92.56 83 SER A C 1
ATOM 695 O O . SER A 1 83 ? -3.124 -1.971 12.864 1.00 92.56 83 SER A O 1
ATOM 697 N N . LEU A 1 84 ? -4.210 -0.378 11.702 1.00 91.69 84 LEU A N 1
ATOM 698 C CA . LEU A 1 84 ? -5.031 -1.304 10.923 1.00 91.69 84 LEU A CA 1
ATOM 699 C C . LEU A 1 84 ? -4.164 -2.137 9.971 1.00 91.69 84 LEU A C 1
ATOM 701 O O . LEU A 1 84 ? -4.246 -3.364 9.997 1.00 91.69 84 LEU A O 1
ATOM 705 N N . VAL A 1 85 ? -3.298 -1.493 9.184 1.00 95.06 85 VAL A N 1
ATOM 706 C CA . VAL A 1 85 ? -2.405 -2.176 8.234 1.00 95.06 85 VAL A CA 1
ATOM 707 C C . VAL A 1 85 ? -1.441 -3.123 8.956 1.00 95.06 85 VAL A C 1
ATOM 709 O O . VAL A 1 85 ? -1.273 -4.267 8.535 1.00 95.06 85 VAL A O 1
ATOM 712 N N . GLN A 1 86 ? -0.857 -2.689 10.077 1.00 92.50 86 GLN A N 1
ATOM 713 C CA . GLN A 1 86 ? -0.002 -3.517 10.926 1.00 92.50 86 GLN A CA 1
ATOM 714 C C . GLN A 1 86 ? -0.742 -4.768 11.390 1.00 92.50 86 GLN A C 1
ATOM 716 O O . GLN A 1 86 ? -0.225 -5.872 11.244 1.00 92.50 86 GLN A O 1
ATOM 721 N N . LYS A 1 87 ? -1.960 -4.610 11.918 1.00 87.31 87 LYS A N 1
ATOM 722 C CA . LYS A 1 87 ? -2.771 -5.741 12.368 1.00 87.31 87 LYS A CA 1
ATOM 723 C C . LYS A 1 87 ? -3.052 -6.720 11.225 1.00 87.31 87 LYS A C 1
ATOM 725 O O . LYS A 1 87 ? -2.896 -7.920 11.409 1.00 87.31 87 LYS A O 1
ATOM 730 N N . MET A 1 88 ? -3.411 -6.217 10.044 1.00 90.38 88 MET A N 1
ATOM 731 C CA . MET A 1 88 ? -3.653 -7.061 8.870 1.00 90.38 88 MET A CA 1
ATOM 732 C C . MET A 1 88 ? -2.404 -7.849 8.450 1.00 90.38 88 MET A C 1
ATOM 734 O O . MET A 1 88 ? -2.515 -9.030 8.133 1.00 90.38 88 MET A O 1
ATOM 738 N N . ALA A 1 89 ? -1.225 -7.221 8.479 1.00 87.25 89 ALA A N 1
ATOM 739 C CA . ALA A 1 89 ? 0.049 -7.871 8.167 1.00 87.25 89 ALA A CA 1
ATOM 740 C C . ALA A 1 89 ? 0.489 -8.888 9.236 1.00 87.25 89 ALA A C 1
ATOM 742 O O . ALA A 1 89 ? 1.107 -9.898 8.910 1.00 87.25 89 ALA A O 1
ATOM 743 N N . GLU A 1 90 ? 0.164 -8.648 10.510 1.00 83.38 90 GLU A N 1
ATOM 744 C CA . GLU A 1 90 ? 0.399 -9.604 11.603 1.00 83.38 90 GLU A CA 1
ATOM 745 C C . GLU A 1 90 ? -0.533 -10.828 11.507 1.00 83.38 90 GLU A C 1
ATOM 747 O O . GLU A 1 90 ? -0.132 -11.934 11.869 1.00 83.38 90 GLU A O 1
ATOM 752 N N . GLU A 1 91 ? -1.761 -10.646 11.009 1.00 83.31 91 GLU A N 1
ATOM 753 C CA . GLU A 1 91 ? -2.772 -11.704 10.868 1.00 83.31 91 GLU A CA 1
ATOM 754 C C . GLU A 1 91 ? -2.644 -12.506 9.562 1.00 83.31 91 GLU A C 1
ATOM 756 O O . GLU A 1 91 ? -3.088 -13.655 9.512 1.00 83.31 91 GLU A O 1
ATOM 761 N N . ASN A 1 92 ? -2.053 -11.936 8.506 1.00 84.75 92 ASN A N 1
ATOM 762 C CA . ASN A 1 92 ? -1.947 -12.585 7.202 1.00 84.75 92 ASN A CA 1
ATOM 763 C C . ASN A 1 92 ? -0.614 -12.274 6.487 1.00 84.75 92 ASN A C 1
ATOM 765 O O . ASN A 1 92 ? -0.375 -11.120 6.123 1.00 84.75 92 ASN A O 1
ATOM 769 N N . PRO A 1 93 ? 0.217 -13.289 6.164 1.00 88.19 93 PRO A N 1
ATOM 770 C CA . PRO A 1 93 ? 1.471 -13.088 5.433 1.00 88.19 93 PRO A CA 1
ATOM 771 C C . PRO A 1 93 ? 1.288 -12.598 3.986 1.00 88.19 93 PRO A C 1
ATOM 773 O O . PRO A 1 93 ? 2.262 -12.176 3.369 1.00 88.19 93 PRO A O 1
ATOM 776 N N . HIS A 1 94 ? 0.071 -12.647 3.431 1.00 95.06 94 HIS A N 1
ATOM 777 C CA . HIS A 1 94 ? -0.257 -12.106 2.106 1.00 95.06 94 HIS A CA 1
ATOM 778 C C . HIS A 1 94 ? -0.684 -10.631 2.148 1.00 95.06 94 HIS A C 1
ATOM 780 O O . HIS A 1 94 ? -1.222 -10.113 1.170 1.00 95.06 94 HIS A O 1
ATOM 786 N N . VAL A 1 95 ? -0.460 -9.942 3.270 1.00 96.94 95 VAL A N 1
ATOM 787 C CA . VAL A 1 95 ? -0.620 -8.492 3.382 1.00 96.94 95 VAL A CA 1
ATOM 788 C C . VAL A 1 95 ? 0.757 -7.849 3.490 1.00 96.94 95 VAL A C 1
ATOM 790 O O . VAL A 1 95 ? 1.490 -8.061 4.453 1.00 96.94 95 VAL A O 1
ATOM 793 N N . ILE A 1 96 ? 1.106 -7.049 2.487 1.00 98.62 96 ILE A N 1
ATOM 794 C CA . ILE A 1 96 ? 2.447 -6.510 2.285 1.00 98.62 96 ILE A CA 1
ATOM 795 C C . ILE A 1 96 ? 2.422 -4.989 2.385 1.00 98.62 96 ILE A C 1
ATOM 797 O O . ILE A 1 96 ? 2.050 -4.316 1.425 1.00 98.62 96 ILE A O 1
ATOM 801 N N . PRO A 1 97 ? 2.834 -4.425 3.529 1.00 98.56 97 PRO A N 1
ATOM 802 C CA . PRO A 1 97 ? 2.987 -2.990 3.670 1.00 98.56 97 PRO A CA 1
ATOM 803 C C . PRO A 1 97 ? 4.355 -2.541 3.143 1.00 98.56 97 PRO A C 1
ATOM 805 O O . PRO A 1 97 ? 5.404 -3.025 3.590 1.00 98.56 97 PRO A O 1
ATOM 808 N N . LEU A 1 98 ? 4.352 -1.615 2.184 1.00 98.75 98 LEU A N 1
ATOM 809 C CA . LEU A 1 98 ? 5.556 -0.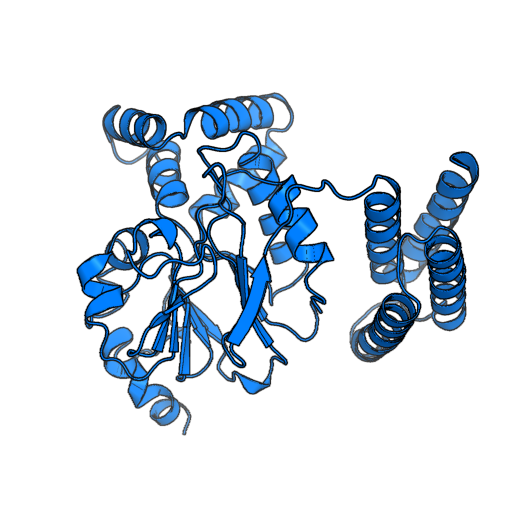946 1.693 1.00 98.75 98 LEU A CA 1
ATOM 810 C C . LEU A 1 98 ? 5.743 0.423 2.353 1.00 98.75 98 LEU A C 1
ATOM 812 O O . LEU A 1 98 ? 4.815 1.001 2.907 1.00 98.75 98 LEU A O 1
ATOM 816 N N . MET A 1 99 ? 6.974 0.918 2.338 1.00 98.38 99 MET A N 1
ATOM 817 C CA . MET A 1 99 ? 7.345 2.244 2.824 1.00 98.38 99 MET A CA 1
ATOM 818 C C . MET A 1 99 ? 7.064 3.295 1.750 1.00 98.38 99 MET A C 1
ATOM 820 O O . MET A 1 99 ? 7.587 3.155 0.644 1.00 98.38 99 MET A O 1
ATOM 824 N N . GLY A 1 100 ? 6.321 4.345 2.099 1.00 98.38 100 GLY A N 1
ATOM 825 C CA . GLY A 1 100 ? 6.225 5.575 1.321 1.00 98.38 100 GLY A CA 1
ATOM 826 C C . GLY A 1 100 ? 7.231 6.634 1.768 1.00 98.38 100 GLY A C 1
ATOM 827 O O . GLY A 1 100 ? 8.013 6.428 2.712 1.00 98.38 100 GLY A O 1
ATOM 828 N N . ASN A 1 101 ? 7.272 7.769 1.069 1.00 97.44 101 ASN A N 1
ATOM 829 C CA . ASN A 1 101 ? 8.205 8.838 1.422 1.00 97.44 101 ASN A CA 1
ATOM 830 C C . ASN A 1 101 ? 7.822 9.525 2.738 1.00 97.44 101 ASN A C 1
ATOM 832 O O . ASN A 1 101 ? 8.717 9.962 3.465 1.00 97.44 101 ASN A O 1
ATOM 836 N N . HIS A 1 102 ? 6.538 9.553 3.094 1.00 97.25 102 HIS A N 1
ATOM 837 C CA . HIS A 1 102 ? 6.086 10.111 4.366 1.00 97.25 102 HIS A CA 1
ATOM 838 C C . HIS A 1 102 ? 6.586 9.286 5.561 1.00 97.25 102 HIS A C 1
ATOM 840 O O . HIS A 1 102 ? 7.195 9.826 6.491 1.00 97.25 102 HIS A O 1
ATOM 846 N N . GLU A 1 103 ? 6.469 7.953 5.505 1.00 96.56 103 GLU A N 1
ATOM 847 C CA . GLU A 1 103 ? 7.037 7.077 6.540 1.00 96.56 103 GLU A CA 1
ATOM 848 C C . GLU A 1 103 ? 8.561 7.177 6.612 1.00 96.56 103 GLU A C 1
ATOM 850 O O . GLU A 1 103 ? 9.153 7.034 7.684 1.00 96.56 103 GLU A O 1
ATOM 855 N N . HIS A 1 104 ? 9.214 7.425 5.476 1.00 94.50 104 HIS A N 1
ATOM 856 C CA . HIS A 1 104 ? 10.654 7.611 5.433 1.00 94.50 104 HIS A CA 1
ATOM 857 C C . HIS A 1 104 ? 11.103 8.899 6.136 1.00 94.50 104 HIS A C 1
ATOM 859 O O . HIS A 1 104 ? 12.061 8.847 6.912 1.00 94.50 104 HIS A O 1
ATOM 865 N N . VAL A 1 105 ? 10.412 10.024 5.910 1.00 91.75 105 VAL A N 1
ATOM 866 C CA . VAL A 1 105 ? 10.675 11.298 6.603 1.00 91.75 105 VAL A CA 1
ATOM 867 C C . VAL A 1 105 ? 10.428 11.149 8.104 1.00 91.75 105 VAL A C 1
ATOM 869 O O . VAL A 1 105 ? 11.315 11.459 8.901 1.00 91.75 105 VAL A O 1
ATOM 872 N N . LEU A 1 106 ? 9.294 10.567 8.506 1.00 91.50 106 LEU A N 1
ATOM 873 C CA . LEU A 1 106 ? 9.025 10.285 9.918 1.00 91.50 106 LEU A CA 1
ATOM 874 C C . LEU A 1 106 ? 10.091 9.358 10.529 1.00 91.50 106 LEU A C 1
ATOM 876 O O . LEU A 1 106 ? 10.542 9.567 11.652 1.00 91.50 106 LEU A O 1
ATOM 880 N N . GLY A 1 107 ? 10.531 8.338 9.793 1.00 89.31 107 GLY A N 1
ATOM 881 C CA . GLY A 1 107 ? 11.567 7.415 10.243 1.00 89.31 107 GLY A CA 1
ATOM 882 C C . GLY A 1 107 ? 12.935 8.070 10.455 1.00 89.31 107 GLY A C 1
ATOM 883 O O . GLY A 1 107 ? 13.698 7.580 11.289 1.00 89.31 107 GLY A O 1
ATOM 884 N N . LYS A 1 108 ? 13.252 9.158 9.735 1.00 85.94 108 LYS A N 1
ATOM 885 C CA . LYS A 1 108 ? 14.441 9.989 10.002 1.00 85.94 108 LYS A CA 1
ATOM 886 C C . LYS A 1 108 ? 14.295 10.699 11.347 1.00 85.94 108 LYS A C 1
ATOM 888 O O . LYS A 1 108 ? 15.166 10.528 12.192 1.00 85.94 108 LYS A O 1
ATOM 893 N N . LEU A 1 109 ? 13.157 11.361 11.572 1.00 83.31 109 LEU A N 1
ATOM 894 C CA . LEU A 1 109 ? 12.840 12.050 12.828 1.00 83.31 109 LEU A CA 1
ATOM 895 C C . LEU A 1 109 ? 12.878 11.103 14.044 1.00 83.31 109 LEU A C 1
ATOM 897 O O . LEU A 1 109 ? 13.448 11.429 15.076 1.00 83.31 109 LEU A O 1
ATOM 901 N N . LEU A 1 110 ? 12.317 9.895 13.931 1.00 81.50 110 LEU A N 1
ATOM 902 C CA . LEU A 1 110 ? 12.255 8.927 15.040 1.00 81.50 110 LEU A CA 1
ATOM 903 C C . LEU A 1 110 ? 13.604 8.277 15.396 1.00 81.50 110 LEU A C 1
ATOM 905 O O . LEU A 1 110 ? 13.716 7.657 16.452 1.00 81.50 110 LEU A O 1
ATOM 909 N N . LYS A 1 111 ? 14.606 8.357 14.514 1.00 74.38 111 LYS A N 1
ATOM 910 C CA . LYS A 1 111 ? 15.954 7.799 14.730 1.00 74.38 111 LYS A CA 1
ATOM 911 C C . LYS A 1 111 ? 16.948 8.826 15.272 1.00 74.38 111 LYS A C 1
ATOM 913 O O . LYS A 1 111 ? 18.129 8.500 15.431 1.00 74.38 111 LYS A O 1
ATOM 918 N N . GLU A 1 112 ? 16.495 10.044 15.556 1.00 58.66 112 GLU A N 1
ATOM 919 C CA . GLU A 1 112 ? 17.300 11.098 16.171 1.00 58.66 112 GLU A CA 1
ATOM 920 C C . GLU A 1 112 ? 17.589 10.795 17.648 1.00 58.66 112 GLU A C 1
ATOM 922 O O . GLU A 1 112 ? 17.046 11.417 18.545 1.00 58.66 112 GLU A O 1
ATOM 927 N N . ASP A 1 113 ? 18.484 9.828 17.856 1.00 48.97 113 ASP A N 1
ATOM 928 C CA . ASP A 1 113 ? 19.375 9.690 19.016 1.00 48.97 113 ASP A CA 1
ATOM 929 C C . ASP A 1 113 ? 20.788 9.209 18.586 1.00 48.97 113 ASP A C 1
ATOM 931 O O . ASP A 1 113 ? 21.734 9.305 19.366 1.00 48.97 113 ASP A O 1
ATOM 935 N N . GLU A 1 114 ? 20.989 8.745 17.336 1.00 41.47 114 GLU A N 1
ATOM 936 C CA . GLU A 1 114 ? 22.287 8.196 16.884 1.00 41.47 114 GLU A CA 1
ATOM 937 C C . GLU A 1 114 ? 23.002 8.979 15.759 1.00 41.47 114 GLU A C 1
ATOM 939 O O . GLU A 1 114 ? 24.205 8.791 15.585 1.00 41.47 114 GLU A O 1
ATOM 944 N N . TRP A 1 115 ? 22.331 9.863 14.998 1.00 42.72 115 TRP A N 1
ATOM 945 C CA . TRP A 1 115 ? 22.907 10.418 13.748 1.00 42.72 115 TRP A CA 1
ATOM 946 C C . TRP A 1 115 ? 22.733 11.928 13.499 1.00 42.72 115 TRP A C 1
ATOM 948 O O . TRP A 1 115 ? 22.899 12.368 12.368 1.00 42.72 115 TRP A O 1
ATOM 958 N N . GLY A 1 116 ? 22.465 12.738 14.530 1.00 39.66 116 GLY A N 1
ATOM 959 C CA . GLY A 1 116 ? 22.713 14.192 14.494 1.00 39.66 116 GLY A CA 1
ATOM 960 C C . GLY A 1 116 ? 22.111 14.985 13.321 1.00 39.66 116 GLY A C 1
ATOM 961 O O . GLY A 1 116 ? 22.761 15.916 12.845 1.00 39.66 116 GLY A O 1
ATOM 962 N N . TYR A 1 117 ? 20.909 14.638 12.854 1.00 45.56 117 TYR A N 1
ATOM 963 C CA . TYR A 1 117 ? 20.181 15.474 11.897 1.00 45.56 117 TYR A CA 1
ATOM 964 C C . TYR A 1 117 ? 19.501 16.649 12.621 1.00 45.56 117 TYR A C 1
ATOM 966 O O . TYR A 1 117 ? 19.093 16.551 13.776 1.00 45.56 117 TYR A O 1
ATOM 974 N N . SER A 1 118 ? 19.537 17.811 11.969 1.00 51.84 118 SER A N 1
ATOM 975 C CA . SER A 1 118 ? 19.028 19.100 12.440 1.00 51.84 118 SER A CA 1
ATOM 976 C C . SER A 1 118 ? 17.495 19.109 12.425 1.00 51.84 118 SER A C 1
ATOM 978 O O . SER A 1 118 ? 16.871 18.265 11.790 1.00 51.84 118 SER A O 1
ATOM 980 N N . GLY A 1 119 ? 16.861 20.119 13.038 1.00 61.91 119 GLY A N 1
ATOM 981 C CA . GLY A 1 119 ? 15.402 20.319 12.979 1.00 61.91 119 GLY A CA 1
ATOM 982 C C . GLY A 1 119 ? 14.784 20.356 11.566 1.00 61.91 119 GLY A C 1
ATOM 983 O O . GLY A 1 119 ? 13.569 20.435 11.454 1.00 61.91 119 GLY A O 1
ATOM 984 N N . GLU A 1 120 ? 15.582 20.269 10.498 1.00 70.62 120 GLU A N 1
ATOM 985 C CA . GLU A 1 120 ? 15.164 20.063 9.108 1.00 70.62 120 GLU A CA 1
ATOM 986 C C . GLU A 1 120 ? 14.215 18.872 8.932 1.00 70.62 120 GLU A C 1
ATOM 988 O O . GLU A 1 120 ? 13.162 19.064 8.345 1.00 70.62 120 GLU A O 1
ATOM 993 N N . ALA A 1 121 ? 14.489 17.685 9.493 1.00 71.50 121 ALA A N 1
ATOM 994 C CA . ALA A 1 121 ? 13.580 16.536 9.334 1.00 71.50 121 ALA A CA 1
ATOM 995 C C . ALA A 1 121 ? 12.207 16.781 9.989 1.00 71.50 121 ALA A C 1
ATOM 997 O O . ALA A 1 121 ? 11.172 16.316 9.508 1.00 71.50 121 ALA A O 1
ATOM 998 N N . PHE A 1 122 ? 12.195 17.542 11.086 1.00 79.38 122 PHE A N 1
ATOM 999 C CA . PHE A 1 122 ? 10.969 17.994 11.730 1.00 79.38 122 PHE A CA 1
ATOM 1000 C C . PHE A 1 122 ? 10.216 19.007 10.854 1.00 79.38 122 PHE A C 1
ATOM 1002 O O . PHE A 1 122 ? 9.005 18.870 10.690 1.00 79.38 122 PHE A O 1
ATOM 1009 N N . TYR A 1 123 ? 10.909 19.979 10.250 1.00 82.00 123 TYR A N 1
ATOM 1010 C CA . TYR A 1 123 ? 10.297 20.924 9.308 1.00 82.00 123 TYR A CA 1
ATOM 1011 C C . TYR A 1 123 ? 9.786 20.230 8.040 1.00 82.00 123 TYR A C 1
ATOM 1013 O O . TYR A 1 123 ? 8.638 20.449 7.678 1.00 82.00 123 TYR A O 1
ATOM 1021 N N . ASP A 1 124 ? 10.557 19.319 7.444 1.00 82.25 124 ASP A N 1
ATOM 1022 C CA . ASP A 1 124 ? 10.145 18.512 6.289 1.00 82.25 124 ASP A CA 1
ATOM 1023 C C . ASP A 1 124 ? 8.875 17.712 6.597 1.00 82.25 124 ASP A C 1
ATOM 1025 O O . ASP A 1 124 ? 7.956 17.644 5.780 1.00 82.25 124 ASP A O 1
ATOM 1029 N N . CYS A 1 125 ? 8.798 17.111 7.789 1.00 83.25 125 CYS A N 1
ATOM 1030 C CA . CYS A 1 125 ? 7.604 16.407 8.249 1.00 83.25 125 CYS A CA 1
ATOM 1031 C C . CYS A 1 125 ? 6.399 17.357 8.315 1.00 83.25 125 CYS A C 1
ATOM 1033 O O . CYS A 1 125 ? 5.331 17.047 7.787 1.00 83.25 125 CYS A O 1
ATOM 1035 N N . LEU A 1 126 ? 6.561 18.543 8.910 1.00 85.69 126 LEU A N 1
ATOM 1036 C CA . LEU A 1 126 ? 5.485 19.529 9.020 1.00 85.69 126 LEU A CA 1
ATOM 1037 C C . LEU A 1 126 ? 5.039 20.086 7.662 1.00 85.69 126 LEU A C 1
ATOM 1039 O O . LEU A 1 126 ? 3.833 20.158 7.417 1.00 85.69 126 LEU A O 1
ATOM 1043 N N . ASP A 1 127 ? 5.978 20.420 6.780 1.00 87.38 127 ASP A N 1
ATOM 1044 C CA . ASP A 1 127 ? 5.712 20.968 5.445 1.00 87.38 127 ASP A CA 1
ATOM 1045 C C . ASP A 1 127 ? 4.985 19.957 4.546 1.00 87.38 127 ASP A C 1
ATOM 1047 O O . ASP A 1 127 ? 4.174 20.337 3.701 1.00 87.38 127 ASP A O 1
ATOM 1051 N N . ASN A 1 128 ? 5.194 18.658 4.781 1.00 85.12 128 ASN A N 1
ATOM 1052 C CA . ASN A 1 128 ? 4.468 17.581 4.108 1.00 85.12 128 ASN A CA 1
ATOM 1053 C C . ASN A 1 128 ? 3.136 17.207 4.788 1.00 85.12 128 ASN A C 1
ATOM 1055 O O . ASN A 1 128 ? 2.472 16.254 4.376 1.00 85.12 128 ASN A O 1
ATOM 1059 N N . GLY A 1 129 ? 2.689 17.972 5.787 1.00 90.69 129 GLY A N 1
ATOM 1060 C CA . GLY A 1 129 ? 1.410 17.758 6.463 1.00 90.69 129 GLY A CA 1
ATOM 1061 C C . GLY A 1 129 ? 1.466 16.743 7.605 1.00 90.69 129 GLY A C 1
ATOM 1062 O O . GLY A 1 129 ? 0.434 16.178 7.956 1.00 90.69 129 GLY A O 1
ATOM 1063 N N . GLY A 1 130 ? 2.634 16.509 8.203 1.00 91.75 130 GLY A N 1
ATOM 1064 C CA . GLY A 1 130 ? 2.836 15.520 9.265 1.00 91.75 130 GLY A CA 1
ATOM 1065 C C . GLY A 1 130 ? 2.404 15.936 10.669 1.00 91.75 130 GLY A C 1
ATOM 1066 O O . GLY A 1 130 ? 2.491 15.142 11.608 1.00 91.75 130 GLY A O 1
ATOM 1067 N N . LYS A 1 131 ? 1.876 17.156 10.843 1.00 91.25 131 LYS A N 1
ATOM 1068 C CA . LYS A 1 131 ? 1.361 17.633 12.137 1.00 91.25 131 LYS A CA 1
ATOM 1069 C C . LYS A 1 131 ? 0.350 16.659 12.783 1.00 91.25 131 LYS A C 1
ATOM 1071 O O . LYS A 1 131 ? 0.571 16.320 13.948 1.00 91.25 131 LYS A O 1
ATOM 1076 N N . PRO A 1 132 ? -0.699 16.164 12.088 1.00 94.12 132 PRO A N 1
ATOM 1077 C CA . PRO A 1 132 ? -1.656 15.234 12.692 1.00 94.12 132 PRO A CA 1
ATOM 1078 C C . PRO A 1 132 ? -1.001 13.922 13.137 1.00 94.12 132 PRO A C 1
ATOM 1080 O O . PRO A 1 132 ? -1.331 13.388 14.194 1.00 94.12 132 PRO A O 1
ATOM 1083 N N . THR A 1 133 ? -0.017 13.427 12.380 1.00 94.25 133 THR A N 1
ATOM 1084 C CA . THR A 1 133 ? 0.744 12.224 12.736 1.00 94.25 133 THR A CA 1
ATOM 1085 C C . THR A 1 133 ? 1.554 12.430 14.011 1.00 94.25 133 THR A C 1
ATOM 1087 O O . THR A 1 133 ? 1.503 11.591 14.908 1.00 94.25 133 THR A O 1
ATOM 1090 N N . ILE A 1 134 ? 2.270 13.554 14.131 1.00 89.75 134 ILE A N 1
ATOM 1091 C CA . ILE A 1 134 ? 3.058 13.884 15.328 1.00 89.75 134 ILE A CA 1
ATOM 1092 C C . ILE A 1 134 ? 2.151 13.979 16.563 1.00 89.75 134 ILE A C 1
ATOM 1094 O O . ILE A 1 134 ? 2.447 13.377 17.598 1.00 89.75 134 ILE A O 1
ATOM 1098 N N . GLU A 1 135 ? 1.025 14.689 16.456 1.00 89.81 135 GLU A N 1
ATOM 1099 C CA . GLU A 1 135 ? 0.047 14.820 17.543 1.00 89.81 135 GLU A CA 1
ATOM 1100 C C . GLU A 1 135 ? -0.575 13.461 17.913 1.00 89.81 135 GLU A C 1
ATOM 1102 O O . GLU A 1 135 ? -0.676 13.116 19.097 1.00 89.81 135 GLU A O 1
ATOM 1107 N N . GLY A 1 136 ? -0.923 12.647 16.913 1.00 92.19 136 GLY A N 1
ATOM 1108 C CA . GLY A 1 136 ? -1.434 11.291 17.098 1.00 92.19 136 GLY A CA 1
ATOM 1109 C C . GLY A 1 136 ? -0.433 10.367 17.795 1.00 92.19 136 GLY A C 1
ATOM 1110 O O . GLY A 1 136 ? -0.812 9.608 18.690 1.00 92.19 136 GLY A O 1
ATOM 1111 N N . LEU A 1 137 ? 0.853 10.454 17.445 1.00 90.25 137 LEU A N 1
ATOM 1112 C CA . LEU A 1 137 ? 1.914 9.673 18.078 1.00 90.25 137 LEU A CA 1
ATOM 1113 C C . LEU A 1 137 ? 2.175 10.103 19.517 1.00 90.25 137 LEU A C 1
ATOM 1115 O O . LEU A 1 137 ? 2.304 9.237 20.382 1.00 90.25 137 LEU A O 1
ATOM 1119 N N . ALA A 1 138 ? 2.188 11.407 19.803 1.00 87.94 138 ALA A N 1
ATOM 1120 C CA . ALA A 1 138 ? 2.306 11.914 21.169 1.00 87.94 138 ALA A CA 1
ATOM 1121 C C . ALA A 1 138 ? 1.143 11.420 22.046 1.00 87.94 138 ALA A C 1
ATOM 1123 O O . ALA A 1 138 ? 1.347 10.955 23.174 1.00 87.94 138 ALA A O 1
ATOM 1124 N N . LYS A 1 139 ? -0.082 11.432 21.502 1.00 91.69 139 LYS A N 1
ATOM 1125 C CA . LYS A 1 139 ? -1.258 10.864 22.167 1.00 91.69 139 LYS A CA 1
ATOM 1126 C C . LYS A 1 139 ? -1.090 9.363 22.411 1.00 91.69 139 LYS A C 1
ATOM 1128 O O . LYS A 1 139 ? -1.231 8.939 23.559 1.00 91.69 139 LYS A O 1
ATOM 1133 N N . LEU A 1 140 ? -0.734 8.578 21.392 1.00 88.00 140 LEU A N 1
ATOM 1134 C CA . LEU A 1 140 ? -0.523 7.132 21.523 1.00 88.00 140 LEU A CA 1
ATOM 1135 C C . LEU A 1 140 ? 0.553 6.814 22.568 1.00 88.00 140 LEU A C 1
ATOM 1137 O O . LEU A 1 140 ? 0.331 5.977 23.436 1.00 88.00 140 LEU A O 1
ATOM 1141 N N . GLN A 1 141 ? 1.681 7.525 22.545 1.00 88.81 141 GLN A N 1
ATOM 1142 C CA . GLN A 1 141 ? 2.767 7.364 23.512 1.00 88.81 141 GLN A CA 1
ATOM 1143 C C . GLN A 1 141 ? 2.306 7.629 24.951 1.00 88.81 141 GLN A C 1
ATOM 1145 O O . GLN A 1 141 ? 2.711 6.915 25.872 1.00 88.81 141 GLN A O 1
ATOM 1150 N N . SER A 1 142 ? 1.464 8.649 25.150 1.00 89.00 142 SER A N 1
ATOM 1151 C CA . SER A 1 142 ? 0.929 9.002 26.469 1.00 89.00 142 SER A CA 1
ATOM 1152 C C . SER A 1 142 ? -0.093 7.987 26.998 1.00 89.00 142 SER A C 1
ATOM 1154 O O . SER A 1 142 ? -0.156 7.765 28.206 1.00 89.00 142 SER A O 1
ATOM 1156 N N . GLN A 1 143 ? -0.869 7.360 26.106 1.00 90.56 143 GLN A N 1
ATOM 1157 C CA . GLN A 1 143 ? -1.975 6.461 26.449 1.00 90.56 143 GLN A CA 1
ATOM 1158 C C . GLN A 1 143 ? -1.540 4.994 26.546 1.00 90.56 143 GLN A C 1
ATOM 1160 O O . GLN A 1 143 ? -1.920 4.301 27.487 1.00 90.56 143 GLN A O 1
ATOM 1165 N N . ASP A 1 144 ? -0.730 4.526 25.597 1.00 85.31 144 ASP A N 1
ATOM 1166 C CA . ASP A 1 144 ? -0.224 3.157 25.529 1.00 85.31 144 ASP A CA 1
ATOM 1167 C C . ASP A 1 144 ? 1.192 3.130 24.929 1.00 85.31 144 ASP A C 1
ATOM 1169 O O . ASP A 1 144 ? 1.409 3.015 23.718 1.00 85.31 144 ASP A O 1
ATOM 1173 N N . LYS A 1 145 ? 2.194 3.167 25.815 1.00 83.25 145 LYS A N 1
ATOM 1174 C CA . LYS A 1 145 ? 3.612 3.086 25.433 1.00 83.25 145 LYS A CA 1
ATOM 1175 C C . LYS A 1 145 ? 3.950 1.816 24.653 1.00 83.25 145 LYS A C 1
ATOM 1177 O O . LYS A 1 145 ? 4.827 1.851 23.794 1.00 83.25 145 LYS A O 1
ATOM 1182 N N . LYS A 1 146 ? 3.303 0.683 24.948 1.00 79.38 146 LYS A N 1
ATOM 1183 C CA . LYS A 1 146 ? 3.603 -0.587 24.272 1.00 79.38 146 LYS A CA 1
ATOM 1184 C C . LYS A 1 146 ? 3.090 -0.549 22.837 1.00 79.38 146 LYS A C 1
ATOM 1186 O O . LYS A 1 146 ? 3.821 -0.955 21.934 1.00 79.38 146 LYS A O 1
ATOM 1191 N N . ALA A 1 147 ? 1.870 -0.055 22.629 1.00 79.94 147 ALA A N 1
ATOM 1192 C CA . ALA A 1 147 ? 1.327 0.165 21.293 1.00 79.94 147 ALA A CA 1
ATOM 1193 C C . ALA A 1 147 ? 2.179 1.169 20.505 1.00 79.94 147 ALA A C 1
ATOM 1195 O O . ALA A 1 147 ? 2.516 0.895 19.357 1.00 79.94 147 ALA A O 1
ATOM 1196 N N . PHE A 1 148 ? 2.627 2.256 21.140 1.00 86.25 148 PHE A N 1
ATOM 1197 C CA . PHE A 1 148 ? 3.554 3.213 20.531 1.00 86.25 148 PHE A CA 1
ATOM 1198 C C . PHE A 1 148 ? 4.847 2.553 20.023 1.00 86.25 148 PHE A C 1
ATOM 1200 O O . PHE A 1 148 ?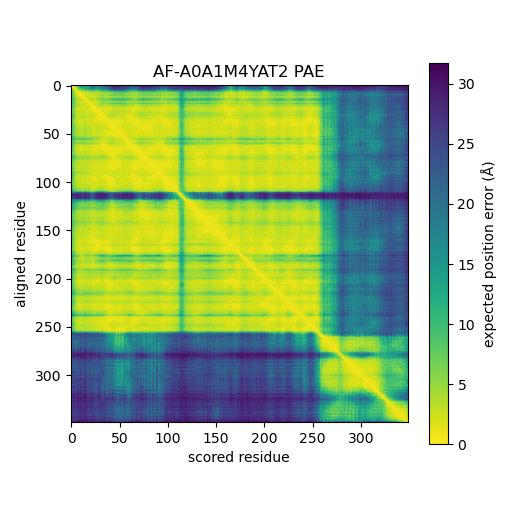 5.190 2.705 18.853 1.00 86.25 148 PHE A O 1
ATOM 1207 N N . TYR A 1 149 ? 5.550 1.770 20.850 1.00 85.38 149 TYR A N 1
ATOM 1208 C CA . TYR A 1 149 ? 6.790 1.115 20.407 1.00 85.38 149 TYR A CA 1
ATOM 1209 C C . TYR A 1 149 ? 6.558 0.090 19.296 1.00 85.38 149 TYR A C 1
ATOM 1211 O O . TYR A 1 149 ? 7.381 -0.015 18.389 1.00 85.38 149 TYR A O 1
ATOM 1219 N N . LYS A 1 150 ? 5.442 -0.650 19.337 1.00 84.19 150 LYS A N 1
ATOM 1220 C CA . LYS A 1 150 ? 5.058 -1.560 18.248 1.00 84.19 150 LYS A CA 1
ATOM 1221 C C . LYS A 1 150 ? 4.833 -0.811 16.938 1.00 84.19 150 LYS A C 1
ATOM 1223 O O . LYS A 1 150 ? 5.309 -1.264 15.902 1.00 84.19 150 LYS A O 1
ATOM 1228 N N . TRP A 1 151 ? 4.144 0.322 17.007 1.00 92.31 151 TRP A N 1
ATOM 1229 C CA . TRP A 1 151 ? 3.852 1.175 15.863 1.00 92.31 151 TRP A CA 1
ATOM 1230 C C . TRP A 1 151 ? 5.139 1.743 15.251 1.00 92.31 151 TRP A C 1
ATOM 1232 O O . TRP A 1 151 ? 5.384 1.602 14.056 1.00 92.31 151 TRP A O 1
ATOM 1242 N N . VAL A 1 152 ? 6.026 2.302 16.085 1.00 88.75 152 VAL A N 1
ATOM 1243 C CA . VAL A 1 152 ? 7.331 2.824 15.642 1.00 88.75 152 VAL A CA 1
ATOM 1244 C C . VAL A 1 152 ? 8.177 1.713 15.030 1.00 88.75 152 VAL A C 1
ATOM 1246 O O . VAL A 1 152 ? 8.740 1.881 13.950 1.00 88.75 152 VAL A O 1
ATOM 1249 N N . HIS A 1 153 ? 8.240 0.552 15.687 1.00 89.38 153 HIS A N 1
ATOM 1250 C CA . HIS A 1 153 ? 8.964 -0.599 15.162 1.00 89.38 153 HIS A CA 1
ATOM 1251 C C . HIS A 1 153 ? 8.434 -1.010 13.786 1.00 89.38 153 HIS A C 1
ATOM 1253 O O . HIS A 1 153 ? 9.235 -1.257 12.889 1.00 89.38 153 HIS A O 1
ATOM 1259 N N . PHE A 1 154 ? 7.114 -1.058 13.600 1.00 92.06 154 PHE A N 1
ATOM 1260 C CA . PHE A 1 154 ? 6.500 -1.384 12.317 1.00 92.06 154 PHE A CA 1
ATOM 1261 C C . PHE A 1 154 ? 6.962 -0.429 11.206 1.00 92.06 154 PHE A C 1
ATOM 1263 O O . PHE A 1 154 ? 7.524 -0.891 10.214 1.00 92.06 154 PHE A O 1
ATOM 1270 N N . ILE A 1 155 ? 6.852 0.887 11.418 1.00 93.56 155 ILE A N 1
ATOM 1271 C CA . ILE A 1 155 ? 7.278 1.914 10.449 1.00 93.56 155 ILE A CA 1
ATOM 1272 C C . ILE A 1 155 ? 8.759 1.796 10.082 1.00 93.56 155 ILE A C 1
ATOM 1274 O O . ILE A 1 155 ? 9.119 1.815 8.904 1.00 93.56 155 ILE A O 1
ATOM 1278 N N . LEU A 1 156 ? 9.638 1.631 11.075 1.00 89.69 156 LEU A N 1
ATOM 1279 C CA . LEU A 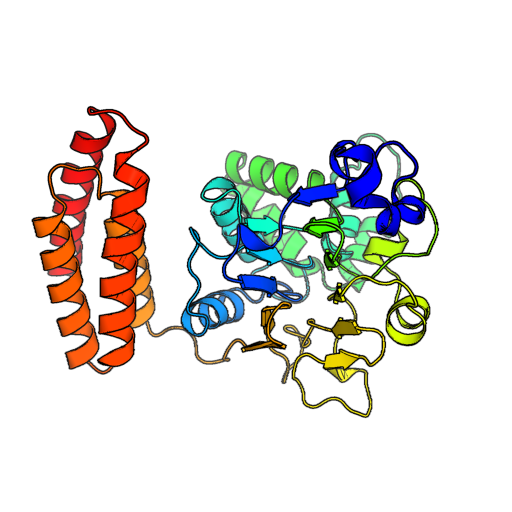1 156 ? 11.084 1.586 10.839 1.00 89.69 156 LEU A CA 1
ATOM 1280 C C . LEU A 1 156 ? 11.552 0.337 10.074 1.00 89.69 156 LEU A C 1
ATOM 1282 O O . LEU A 1 156 ? 12.671 0.344 9.550 1.00 89.69 156 LEU A O 1
ATOM 1286 N N . HIS A 1 157 ? 10.717 -0.705 10.001 1.00 92.56 157 HIS A N 1
ATOM 1287 C CA . HIS A 1 157 ? 11.023 -1.984 9.356 1.00 92.56 157 HIS A CA 1
ATOM 1288 C C . HIS A 1 157 ? 10.247 -2.228 8.055 1.00 92.56 157 HIS A C 1
ATOM 1290 O O . HIS A 1 157 ? 10.390 -3.300 7.461 1.00 92.56 157 HIS A O 1
ATOM 1296 N N . LEU A 1 158 ? 9.475 -1.249 7.572 1.00 96.19 158 LEU A N 1
ATOM 1297 C CA . LEU A 1 158 ? 8.821 -1.349 6.271 1.00 96.19 158 LEU A CA 1
ATOM 1298 C C . LEU A 1 158 ? 9.852 -1.556 5.147 1.00 96.19 158 LEU A C 1
ATOM 1300 O O . LEU A 1 158 ? 10.888 -0.883 5.055 1.00 96.19 158 LEU A O 1
ATOM 1304 N N . LYS A 1 159 ? 9.548 -2.513 4.271 1.00 96.31 159 LYS A N 1
ATOM 1305 C CA . LYS A 1 159 ? 10.308 -2.778 3.045 1.00 96.31 159 LYS A CA 1
ATOM 1306 C C . LYS A 1 159 ? 9.867 -1.820 1.939 1.00 96.31 159 LYS A C 1
ATOM 1308 O O . LYS A 1 159 ? 8.866 -1.131 2.073 1.00 96.31 159 LYS A O 1
ATOM 1313 N N . ARG A 1 160 ? 10.631 -1.735 0.852 1.00 97.25 160 ARG A N 1
ATOM 1314 C CA . ARG A 1 160 ? 10.426 -0.708 -0.193 1.00 97.25 160 ARG A CA 1
ATOM 1315 C C . ARG A 1 160 ? 9.847 -1.257 -1.488 1.00 97.25 160 ARG A C 1
ATOM 1317 O O . ARG A 1 160 ? 9.323 -0.498 -2.297 1.00 97.25 160 ARG A O 1
ATOM 1324 N N . ILE A 1 161 ? 9.972 -2.563 -1.695 1.00 97.81 161 ILE A N 1
ATOM 1325 C CA . ILE A 1 161 ? 9.595 -3.198 -2.949 1.00 97.81 161 ILE A CA 1
ATOM 1326 C C . ILE A 1 161 ? 9.032 -4.592 -2.693 1.00 97.81 161 ILE A C 1
ATOM 1328 O O . ILE A 1 161 ? 9.535 -5.335 -1.845 1.00 97.81 161 ILE A O 1
ATOM 1332 N N . ALA A 1 162 ? 7.985 -4.940 -3.430 1.00 98.31 162 ALA A N 1
ATOM 1333 C CA . ALA A 1 162 ? 7.480 -6.295 -3.551 1.00 98.31 162 ALA A CA 1
ATOM 1334 C C . ALA A 1 162 ? 7.706 -6.784 -4.982 1.00 98.31 162 ALA A C 1
ATOM 1336 O O . ALA A 1 162 ? 7.378 -6.093 -5.945 1.00 98.31 162 ALA A O 1
ATOM 1337 N N . VAL A 1 163 ? 8.272 -7.978 -5.113 1.00 97.81 163 VAL A N 1
ATOM 1338 C CA . VAL A 1 163 ? 8.517 -8.647 -6.388 1.00 97.81 163 VAL A CA 1
ATOM 1339 C C . VAL A 1 163 ? 7.754 -9.961 -6.383 1.00 97.81 163 VAL A C 1
ATOM 1341 O O . VAL A 1 163 ? 7.969 -10.807 -5.513 1.00 97.81 163 VAL A O 1
ATOM 1344 N N . ILE A 1 164 ? 6.849 -10.118 -7.343 1.00 97.75 164 ILE A N 1
ATOM 1345 C CA . ILE A 1 164 ? 6.039 -11.322 -7.498 1.00 97.75 164 ILE A CA 1
ATOM 1346 C C . ILE A 1 164 ? 6.423 -11.944 -8.833 1.00 97.75 164 ILE A C 1
ATOM 1348 O O . ILE A 1 164 ? 6.167 -11.373 -9.897 1.00 97.75 164 ILE A O 1
ATOM 1352 N N . SER A 1 165 ? 7.028 -13.128 -8.766 1.00 94.81 165 SER A N 1
ATOM 1353 C CA . SER A 1 165 ? 7.700 -13.827 -9.861 1.00 94.81 165 SER A CA 1
ATOM 1354 C C . SER A 1 165 ? 8.781 -12.951 -10.515 1.00 94.81 165 SER A C 1
ATOM 1356 O O . SER A 1 165 ? 9.485 -12.209 -9.836 1.00 94.81 165 SER A O 1
ATOM 1358 N N . ASP A 1 166 ? 8.937 -13.036 -11.832 1.00 93.19 166 ASP A N 1
ATOM 1359 C CA . ASP A 1 166 ? 9.724 -12.123 -12.659 1.00 93.19 166 ASP A CA 1
ATOM 1360 C C . ASP A 1 166 ? 8.850 -11.130 -13.453 1.00 93.19 166 ASP A C 1
ATOM 1362 O O . ASP A 1 166 ? 9.369 -10.429 -14.331 1.00 93.19 166 ASP A O 1
ATOM 1366 N N . LYS A 1 167 ? 7.538 -11.091 -13.161 1.00 95.38 167 LYS A N 1
ATOM 1367 C CA . LYS A 1 167 ? 6.514 -10.353 -13.917 1.00 95.38 167 LYS A CA 1
ATOM 1368 C C . LYS A 1 167 ? 6.022 -9.076 -13.256 1.00 95.38 167 LYS A C 1
ATOM 1370 O O . LYS A 1 167 ? 5.777 -8.119 -13.977 1.00 95.38 167 LYS A O 1
ATOM 1375 N N . TYR A 1 168 ? 5.859 -9.057 -11.934 1.00 98.12 168 TYR A N 1
ATOM 1376 C CA . TYR A 1 168 ? 5.215 -7.940 -11.244 1.00 98.12 168 TYR A CA 1
ATOM 1377 C C . TYR A 1 168 ? 6.147 -7.308 -10.220 1.00 98.12 168 TYR A C 1
ATOM 1379 O O . TYR A 1 168 ? 6.786 -8.010 -9.430 1.00 98.12 168 TYR A O 1
ATOM 1387 N N . ILE A 1 169 ? 6.187 -5.977 -10.213 1.00 98.06 169 ILE A N 1
ATOM 1388 C CA . ILE A 1 169 ? 6.910 -5.187 -9.218 1.00 98.06 169 ILE A CA 1
ATOM 1389 C C . ILE A 1 169 ? 5.965 -4.144 -8.631 1.00 98.06 169 ILE A C 1
ATOM 1391 O O . ILE A 1 169 ? 5.281 -3.433 -9.354 1.00 98.06 169 ILE A O 1
ATOM 1395 N N . LEU A 1 170 ? 5.937 -4.025 -7.311 1.00 98.75 170 LEU A N 1
ATOM 1396 C CA . LEU A 1 170 ? 5.179 -2.990 -6.622 1.00 98.75 170 LEU A CA 1
ATOM 1397 C C . LEU A 1 170 ? 6.132 -2.205 -5.730 1.00 98.75 170 LEU A C 1
ATOM 1399 O O . LEU A 1 170 ? 6.925 -2.789 -4.989 1.00 98.75 170 LEU A O 1
ATOM 1403 N N . THR A 1 171 ? 6.086 -0.883 -5.829 1.00 98.44 171 THR A N 1
ATOM 1404 C CA . THR A 1 171 ? 6.915 0.035 -5.041 1.00 98.44 171 THR A CA 1
ATOM 1405 C C . THR A 1 171 ? 6.201 1.375 -4.911 1.00 98.44 171 THR A C 1
ATOM 1407 O O . THR A 1 171 ? 5.231 1.614 -5.618 1.00 98.44 171 THR A O 1
ATOM 1410 N N . HIS A 1 172 ? 6.655 2.249 -4.020 1.00 98.69 172 HIS A N 1
ATOM 1411 C CA . HIS A 1 172 ? 5.951 3.499 -3.763 1.00 98.69 172 HIS A CA 1
ATOM 1412 C C . HIS A 1 172 ? 6.011 4.464 -4.958 1.00 98.69 172 HIS A C 1
ATOM 1414 O O . HIS A 1 172 ? 4.971 4.832 -5.493 1.00 98.69 172 HIS A O 1
ATOM 1420 N N . ALA A 1 173 ? 7.212 4.825 -5.422 1.00 97.75 173 ALA A N 1
ATOM 1421 C CA . ALA A 1 173 ? 7.383 5.869 -6.440 1.00 97.75 173 ALA A CA 1
ATOM 1422 C C . ALA A 1 173 ? 7.941 5.360 -7.784 1.00 97.75 173 ALA A C 1
ATOM 1424 O O . ALA A 1 173 ? 7.623 5.902 -8.843 1.00 97.75 173 ALA A O 1
ATOM 1425 N N . GLY A 1 174 ? 8.765 4.308 -7.766 1.00 95.88 174 GLY A N 1
ATOM 1426 C CA . GLY A 1 174 ? 9.399 3.743 -8.962 1.00 95.88 174 GLY A CA 1
ATOM 1427 C C . GLY A 1 174 ? 10.822 3.255 -8.708 1.00 95.88 174 GLY A C 1
ATOM 1428 O O . GLY A 1 174 ? 11.241 3.097 -7.576 1.00 95.88 174 GLY A O 1
ATOM 1429 N N . PHE A 1 175 ? 11.609 2.979 -9.741 1.00 94.25 175 PHE A N 1
ATOM 1430 C CA . PHE A 1 175 ? 13.022 2.610 -9.586 1.00 94.25 175 PHE A CA 1
ATOM 1431 C C . PHE A 1 175 ? 13.817 2.902 -10.860 1.00 94.25 175 PHE A C 1
ATOM 1433 O O . PHE A 1 175 ? 13.300 2.880 -11.971 1.00 94.25 175 PHE A O 1
ATOM 1440 N N . SER A 1 176 ? 15.110 3.157 -10.719 1.00 87.44 176 SER A N 1
ATOM 1441 C CA . SER A 1 176 ? 16.041 3.231 -11.844 1.00 87.44 176 SER A CA 1
ATOM 1442 C C . SER A 1 176 ? 16.482 1.835 -12.312 1.00 87.44 176 SER A C 1
ATOM 1444 O O . SER A 1 176 ? 16.290 0.823 -11.639 1.00 87.44 176 SER A O 1
ATOM 1446 N N . GLN A 1 177 ? 17.172 1.778 -13.450 1.00 79.31 177 GLN A N 1
ATOM 1447 C CA . GLN A 1 177 ? 17.742 0.535 -13.990 1.00 79.31 177 GLN A CA 1
ATOM 1448 C C . GLN A 1 177 ? 19.013 0.056 -13.256 1.00 79.31 177 GLN A C 1
ATOM 1450 O O . GLN A 1 177 ? 19.690 -0.855 -13.730 1.00 79.31 177 GLN A O 1
ATOM 1455 N N . THR A 1 178 ? 19.378 0.676 -12.129 1.00 82.69 178 THR A N 1
ATOM 1456 C CA . THR A 1 178 ? 20.521 0.244 -11.311 1.00 82.69 178 THR A CA 1
ATOM 1457 C C . THR A 1 178 ? 20.111 -0.836 -10.300 1.00 82.69 178 THR A C 1
ATOM 1459 O O . THR A 1 178 ? 18.961 -1.267 -10.261 1.00 82.69 178 THR A O 1
ATOM 1462 N N . ALA A 1 179 ? 21.052 -1.328 -9.489 1.00 85.12 179 ALA A N 1
ATOM 1463 C CA . ALA A 1 179 ? 20.748 -2.329 -8.468 1.00 85.12 179 ALA A CA 1
ATOM 1464 C C . ALA A 1 179 ? 19.891 -1.735 -7.336 1.00 85.12 179 ALA A C 1
ATOM 1466 O O . ALA A 1 179 ? 20.187 -0.643 -6.852 1.00 85.12 179 ALA A O 1
ATOM 1467 N N . ILE A 1 180 ? 18.885 -2.476 -6.850 1.00 89.12 180 ILE A N 1
ATOM 1468 C CA . ILE A 1 180 ? 17.953 -2.056 -5.775 1.00 89.12 180 ILE A CA 1
ATOM 1469 C C . ILE A 1 180 ? 18.683 -1.574 -4.515 1.00 89.12 180 ILE A C 1
ATOM 1471 O O . ILE A 1 180 ? 18.262 -0.610 -3.874 1.00 89.12 180 ILE A O 1
ATOM 1475 N N . SER A 1 181 ? 19.830 -2.180 -4.204 1.00 85.50 181 SER A N 1
ATOM 1476 C CA . SER A 1 181 ? 20.666 -1.809 -3.061 1.00 85.50 181 SER A CA 1
ATOM 1477 C C . SER A 1 181 ? 21.248 -0.392 -3.121 1.00 85.50 181 SER A C 1
ATOM 1479 O O . SER A 1 181 ? 21.801 0.045 -2.114 1.00 85.50 181 SER A O 1
ATOM 1481 N N . ASN A 1 182 ? 21.161 0.298 -4.261 1.00 86.81 182 ASN A N 1
ATOM 1482 C CA . ASN A 1 182 ? 21.787 1.601 -4.495 1.00 86.81 182 ASN A CA 1
ATOM 1483 C C . ASN A 1 182 ? 20.772 2.715 -4.817 1.00 86.81 182 ASN A C 1
ATOM 1485 O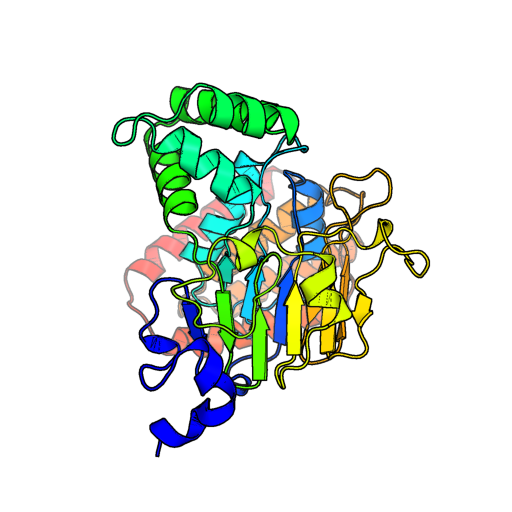 O . ASN A 1 182 ? 21.181 3.817 -5.173 1.00 86.81 182 ASN A O 1
ATOM 1489 N N . GLN A 1 183 ? 19.467 2.434 -4.749 1.00 88.38 183 GLN A N 1
ATOM 1490 C CA . GLN A 1 183 ? 18.416 3.324 -5.264 1.00 88.38 183 GLN A CA 1
ATOM 1491 C C . GLN A 1 183 ? 17.176 3.407 -4.364 1.00 88.38 183 GLN A C 1
ATOM 1493 O O . GLN A 1 183 ? 16.046 3.571 -4.819 1.00 88.38 183 GLN A O 1
ATOM 1498 N N . GLN A 1 184 ? 17.384 3.284 -3.059 1.00 90.38 184 GLN A N 1
ATOM 1499 C CA . GLN A 1 184 ? 16.323 3.299 -2.058 1.00 90.38 184 GLN A CA 1
ATOM 1500 C C . GLN A 1 184 ? 15.567 4.621 -2.029 1.00 90.38 184 GLN A C 1
ATOM 1502 O O . GLN A 1 184 ? 14.369 4.608 -1.784 1.00 90.38 184 GLN A O 1
ATOM 1507 N N . GLU A 1 185 ? 16.252 5.732 -2.298 1.00 90.50 185 GLU A N 1
ATOM 1508 C CA . GLU A 1 185 ? 15.622 7.046 -2.434 1.00 90.50 185 GLU A CA 1
ATOM 1509 C C . GLU A 1 185 ? 14.769 7.119 -3.707 1.00 90.50 185 GLU A C 1
ATOM 1511 O O . GLU A 1 185 ? 13.652 7.621 -3.668 1.00 90.50 185 GLU A O 1
ATOM 1516 N N . SER A 1 186 ? 15.219 6.547 -4.832 1.00 92.94 186 SER A N 1
ATOM 1517 C CA . SER A 1 186 ? 14.410 6.512 -6.060 1.00 92.94 186 SER A CA 1
ATOM 1518 C C . SER A 1 186 ? 13.086 5.776 -5.851 1.00 92.94 186 SER A C 1
ATOM 1520 O O . SER A 1 186 ? 12.070 6.247 -6.347 1.00 92.94 186 SER A O 1
ATOM 1522 N N . MET A 1 187 ? 13.083 4.701 -5.049 1.00 95.56 187 MET A N 1
ATOM 1523 C CA . MET A 1 187 ? 11.861 3.979 -4.652 1.00 95.56 187 MET A CA 1
ATOM 1524 C C . MET A 1 187 ? 10.843 4.811 -3.886 1.00 95.56 187 MET A C 1
ATOM 1526 O O . MET A 1 187 ? 9.676 4.432 -3.846 1.00 95.56 187 MET A O 1
ATOM 1530 N N . LEU A 1 188 ? 11.263 5.941 -3.325 1.00 96.19 188 LEU A N 1
ATOM 1531 C CA . LEU A 1 188 ? 10.426 6.800 -2.503 1.00 96.19 188 LEU A CA 1
ATOM 1532 C C . LEU A 1 188 ? 10.098 8.137 -3.181 1.00 96.19 188 LEU A C 1
ATOM 1534 O O . LEU A 1 188 ? 9.062 8.709 -2.884 1.00 96.19 188 LEU A O 1
ATOM 1538 N N . TRP A 1 189 ? 10.940 8.635 -4.092 1.00 96.06 189 TRP A N 1
ATOM 1539 C CA . TRP A 1 189 ? 10.851 10.035 -4.537 1.00 96.06 189 TRP A CA 1
ATOM 1540 C C . TRP A 1 189 ? 10.828 10.257 -6.052 1.00 96.06 189 TRP A C 1
ATOM 1542 O O . TRP A 1 189 ? 10.642 11.393 -6.488 1.00 96.06 189 TRP A O 1
ATOM 1552 N N . THR A 1 190 ? 11.072 9.232 -6.877 1.00 95.38 190 THR A N 1
ATOM 1553 C CA . THR A 1 190 ? 11.072 9.430 -8.338 1.00 95.38 190 THR A CA 1
ATOM 1554 C C . THR A 1 190 ? 9.671 9.758 -8.858 1.00 95.38 190 THR A C 1
ATOM 1556 O O . THR A 1 190 ? 8.667 9.350 -8.279 1.00 95.38 190 THR A O 1
ATOM 1559 N N . ARG A 1 191 ? 9.587 10.510 -9.959 1.00 93.06 191 ARG A N 1
ATOM 1560 C CA . ARG A 1 191 ? 8.310 10.882 -10.574 1.00 93.06 191 ARG A CA 1
ATOM 1561 C C . ARG A 1 191 ? 8.388 10.666 -12.080 1.00 93.06 191 ARG A C 1
ATOM 1563 O O . ARG A 1 191 ? 8.368 9.527 -12.549 1.00 93.06 191 ARG A O 1
ATOM 1570 N N . ASP A 1 192 ? 8.481 11.762 -12.827 1.00 89.88 192 ASP A N 1
ATOM 1571 C CA . ASP A 1 192 ? 8.419 11.828 -14.283 1.00 89.88 192 ASP A CA 1
ATOM 1572 C C . ASP A 1 192 ? 9.422 10.899 -14.958 1.00 89.88 192 ASP A C 1
ATOM 1574 O O . ASP A 1 192 ? 9.101 10.282 -15.972 1.00 89.88 192 ASP A O 1
ATOM 1578 N N . GLU A 1 193 ? 10.617 10.763 -14.387 1.00 89.19 193 GLU A N 1
ATOM 1579 C CA . GLU A 1 193 ? 11.676 9.913 -14.923 1.00 89.19 193 GLU A CA 1
ATOM 1580 C C . GLU A 1 193 ? 11.258 8.442 -14.971 1.00 89.19 193 GLU A C 1
ATOM 1582 O O . GLU A 1 193 ? 11.687 7.709 -15.860 1.00 89.19 193 GLU A O 1
ATOM 1587 N N . PHE A 1 194 ? 10.409 8.012 -14.036 1.00 93.56 194 PHE A N 1
ATOM 1588 C CA . PHE A 1 194 ? 9.965 6.634 -13.952 1.00 93.56 194 PHE A CA 1
ATOM 1589 C C . PHE A 1 194 ? 8.705 6.392 -14.770 1.00 93.56 194 PHE A C 1
ATOM 1591 O O . PHE A 1 194 ? 8.750 5.682 -15.772 1.00 93.56 194 PHE A O 1
ATOM 1598 N N . TYR A 1 195 ? 7.576 6.996 -14.396 1.00 90.25 195 TYR A N 1
ATOM 1599 C CA . TYR A 1 195 ? 6.298 6.614 -15.001 1.00 90.25 195 TYR A CA 1
ATOM 1600 C C . TYR A 1 195 ? 6.195 7.012 -16.486 1.00 90.25 195 TYR A C 1
ATOM 1602 O O . TYR A 1 195 ? 5.390 6.424 -17.205 1.00 90.25 195 TYR A O 1
ATOM 1610 N N . LYS A 1 196 ? 7.028 7.944 -16.987 1.00 91.25 196 LYS A N 1
ATOM 1611 C CA . LYS A 1 196 ? 7.099 8.279 -18.426 1.00 91.25 196 LYS A CA 1
ATOM 1612 C C . LYS A 1 196 ? 8.097 7.428 -19.213 1.00 91.25 196 LYS A C 1
ATOM 1614 O O . LYS A 1 196 ? 7.877 7.208 -20.400 1.00 91.25 196 LYS A O 1
ATOM 1619 N N . PHE A 1 197 ? 9.195 6.986 -18.595 1.00 93.88 197 PHE A N 1
ATOM 1620 C CA . PHE A 1 197 ? 10.328 6.385 -19.320 1.00 93.88 197 PHE A CA 1
ATOM 1621 C C . PHE A 1 197 ? 10.720 4.987 -18.842 1.00 93.88 197 PHE A C 1
ATOM 1623 O O . PHE A 1 197 ? 11.716 4.438 -19.321 1.00 93.88 197 PHE A O 1
ATOM 1630 N N . TYR A 1 198 ? 9.947 4.383 -17.934 1.00 95.00 198 TYR A N 1
ATOM 1631 C CA . TYR A 1 198 ? 10.103 2.973 -17.607 1.00 95.00 198 TYR A CA 1
ATOM 1632 C C . TYR A 1 198 ? 10.032 2.143 -18.892 1.00 95.00 198 TYR A C 1
ATOM 1634 O O . TYR A 1 198 ? 9.152 2.333 -19.729 1.00 95.00 198 TYR A O 1
ATOM 1642 N N . ASN A 1 199 ? 11.014 1.264 -19.061 1.00 92.88 199 ASN A N 1
ATOM 1643 C CA . ASN A 1 199 ? 11.212 0.449 -20.257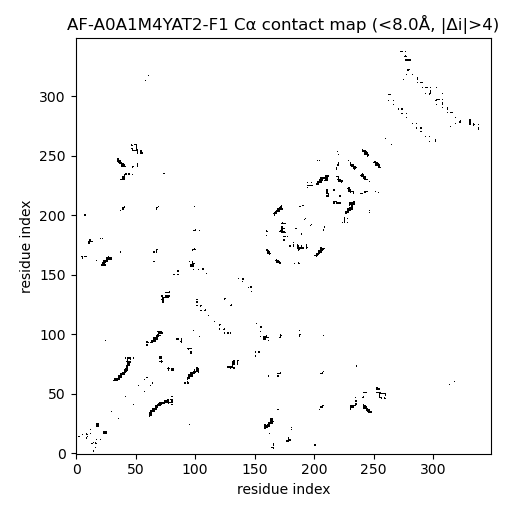 1.00 92.88 199 ASN A CA 1
ATOM 1644 C C . ASN A 1 199 ? 11.567 -1.005 -19.904 1.00 92.88 199 ASN A C 1
ATOM 1646 O O . ASN A 1 199 ? 12.149 -1.724 -20.719 1.00 92.88 199 ASN A O 1
ATOM 1650 N N . GLY A 1 200 ? 11.287 -1.408 -18.661 1.00 91.31 200 GLY A N 1
ATOM 1651 C CA . GLY A 1 200 ? 11.477 -2.781 -18.222 1.00 91.31 200 GLY A CA 1
ATOM 1652 C C . GLY A 1 200 ? 10.370 -3.695 -18.741 1.00 91.31 200 GLY A C 1
ATOM 1653 O O . GLY A 1 200 ? 9.461 -3.279 -19.452 1.00 91.31 200 GLY A O 1
ATOM 1654 N N . THR A 1 201 ? 10.479 -4.977 -18.406 1.00 91.88 201 THR A N 1
ATOM 1655 C CA . THR A 1 201 ? 9.542 -6.009 -18.877 1.00 91.88 201 THR A CA 1
ATOM 1656 C C . THR A 1 201 ? 8.482 -6.381 -17.848 1.00 91.88 201 THR A C 1
ATOM 1658 O O . THR A 1 201 ? 7.685 -7.277 -18.112 1.00 91.88 201 THR A O 1
ATOM 1661 N N . GLN A 1 202 ? 8.543 -5.799 -16.650 1.00 95.25 202 GLN A N 1
ATOM 1662 C CA . GLN A 1 202 ? 7.606 -6.090 -15.574 1.00 95.25 202 GLN A CA 1
ATOM 1663 C C . GLN A 1 202 ? 6.423 -5.136 -15.645 1.00 95.25 202 GLN A C 1
ATOM 1665 O O . GLN A 1 202 ? 6.601 -3.953 -15.915 1.00 95.25 202 GLN A O 1
ATOM 1670 N N . THR A 1 203 ? 5.246 -5.635 -15.292 1.00 97.69 203 THR A N 1
ATOM 1671 C CA . THR A 1 203 ? 4.135 -4.776 -14.900 1.00 97.69 203 THR A CA 1
ATOM 1672 C C . THR A 1 203 ? 4.475 -4.160 -13.548 1.00 97.69 203 THR A C 1
ATOM 1674 O O . THR A 1 203 ? 4.796 -4.883 -12.595 1.00 97.69 203 THR A O 1
ATOM 1677 N N . VAL A 1 204 ? 4.417 -2.833 -13.444 1.00 98.38 204 VAL A N 1
ATOM 1678 C CA . VAL A 1 204 ? 4.749 -2.120 -12.205 1.00 98.38 204 VAL A CA 1
ATOM 1679 C C . VAL A 1 204 ? 3.518 -1.430 -11.640 1.00 98.38 204 VAL A C 1
ATOM 1681 O O . VAL A 1 204 ? 2.787 -0.811 -12.397 1.00 98.38 204 VAL A O 1
ATOM 1684 N N . ALA A 1 205 ? 3.293 -1.477 -10.328 1.00 98.81 205 ALA A N 1
ATOM 1685 C CA . ALA A 1 205 ? 2.320 -0.607 -9.662 1.00 98.81 205 ALA A CA 1
ATOM 1686 C C . ALA A 1 205 ? 3.008 0.363 -8.700 1.00 98.81 205 ALA A C 1
ATOM 1688 O O . ALA A 1 205 ? 3.865 -0.050 -7.913 1.00 98.81 205 ALA A O 1
ATOM 1689 N N . ILE A 1 206 ? 2.617 1.637 -8.788 1.00 98.75 206 ILE A N 1
ATOM 1690 C CA . ILE A 1 206 ? 3.142 2.749 -7.992 1.00 98.75 206 ILE A CA 1
ATOM 1691 C C . ILE A 1 206 ? 2.026 3.649 -7.451 1.00 98.75 206 ILE A C 1
ATOM 1693 O O . ILE A 1 206 ? 0.930 3.726 -8.016 1.00 98.75 206 ILE A O 1
ATOM 1697 N N . GLY A 1 207 ? 2.327 4.319 -6.344 1.00 98.25 207 GLY A N 1
ATOM 1698 C CA . GLY A 1 207 ? 1.528 5.372 -5.725 1.00 98.25 207 GLY A CA 1
ATOM 1699 C C . GLY A 1 207 ? 2.153 6.750 -5.975 1.00 98.25 207 GLY A C 1
ATOM 1700 O O . GLY A 1 207 ? 2.545 7.047 -7.110 1.00 98.25 207 GLY A O 1
ATOM 1701 N N . HIS A 1 208 ? 2.294 7.552 -4.915 1.00 97.94 208 HIS A N 1
ATOM 1702 C CA . HIS A 1 208 ? 3.140 8.753 -4.780 1.00 97.94 208 HIS A CA 1
ATOM 1703 C C . HIS A 1 208 ? 2.782 9.998 -5.615 1.00 97.94 208 HIS A C 1
ATOM 1705 O O . HIS A 1 208 ? 2.909 11.146 -5.168 1.00 97.94 208 HIS A O 1
ATOM 1711 N N . THR A 1 209 ? 2.463 9.819 -6.897 1.00 96.56 209 THR A N 1
ATOM 1712 C CA . THR A 1 209 ? 2.053 10.913 -7.781 1.00 96.56 209 THR A CA 1
ATOM 1713 C C . THR A 1 209 ? 0.556 10.798 -8.035 1.00 96.56 209 THR A C 1
ATOM 1715 O O . THR A 1 209 ? 0.166 9.963 -8.858 1.00 96.56 209 THR A O 1
ATOM 1718 N N . PRO A 1 210 ? -0.267 11.665 -7.407 1.00 97.19 210 PRO A N 1
ATOM 1719 C CA . PRO A 1 210 ? -1.707 11.619 -7.573 1.00 97.19 210 PRO A CA 1
ATOM 1720 C C . PRO A 1 210 ? -2.087 11.737 -9.039 1.00 97.19 210 PRO A C 1
ATOM 1722 O O . PRO A 1 210 ? -1.602 12.627 -9.751 1.00 97.19 210 PRO A O 1
ATOM 1725 N N . VAL A 1 211 ? -3.002 10.883 -9.494 1.00 96.94 211 VAL A N 1
ATOM 1726 C CA . VAL A 1 211 ? -3.431 10.894 -10.896 1.00 96.94 211 VAL A CA 1
ATOM 1727 C C . VAL A 1 211 ? -4.059 12.225 -11.308 1.00 96.94 211 VAL A C 1
ATOM 1729 O O . VAL A 1 211 ? -4.122 12.528 -12.492 1.00 96.94 211 VAL A O 1
ATOM 1732 N N . GLN A 1 212 ? -4.532 13.042 -10.364 1.00 95.56 212 GLN A N 1
ATOM 1733 C CA . GLN A 1 212 ? -5.084 14.379 -10.609 1.00 95.56 212 GLN A CA 1
ATOM 1734 C C . GLN A 1 212 ? -4.063 15.352 -11.215 1.00 95.56 212 GLN A C 1
ATOM 1736 O O . GLN A 1 212 ? -4.460 16.348 -11.814 1.00 95.56 212 GLN A O 1
ATOM 1741 N N . ASN A 1 213 ? -2.764 15.059 -11.108 1.00 93.94 213 ASN A N 1
ATOM 1742 C CA . ASN A 1 213 ? -1.707 15.874 -11.707 1.00 93.94 213 ASN A CA 1
ATOM 1743 C C . ASN A 1 213 ? -1.594 15.696 -13.229 1.00 93.94 213 ASN A C 1
ATOM 1745 O O . ASN A 1 213 ? -0.818 16.407 -13.871 1.00 93.94 213 ASN A O 1
ATOM 1749 N N . PHE A 1 214 ? -2.344 14.760 -13.821 1.00 93.25 214 PHE A N 1
ATOM 1750 C CA . PHE A 1 214 ? -2.274 14.478 -15.249 1.00 93.25 214 PHE A CA 1
ATOM 1751 C C . PHE A 1 214 ? -3.450 15.077 -16.031 1.00 93.25 214 PHE A C 1
ATOM 1753 O O . PHE A 1 214 ? -4.594 14.990 -15.583 1.00 93.25 214 PHE A O 1
ATOM 1760 N N . PRO A 1 215 ? -3.211 15.638 -17.233 1.00 92.56 215 PRO A N 1
ATOM 1761 C CA . PRO A 1 215 ? -4.278 16.198 -18.067 1.00 92.56 215 PRO A CA 1
ATOM 1762 C C . PRO A 1 215 ? -5.348 15.184 -18.493 1.00 92.56 215 PRO A C 1
ATOM 1764 O O . PRO A 1 215 ? -6.486 15.565 -18.747 1.00 92.56 215 PRO A O 1
ATOM 1767 N N . ASP A 1 216 ? -4.983 13.905 -18.591 1.00 91.12 216 ASP A N 1
ATOM 1768 C CA . ASP A 1 216 ? -5.855 12.786 -18.961 1.00 91.12 216 ASP A CA 1
ATOM 1769 C C . ASP A 1 216 ? -6.561 12.144 -17.754 1.00 91.12 216 ASP A C 1
ATOM 1771 O O . ASP A 1 216 ? -7.225 11.114 -17.889 1.00 91.12 216 ASP A O 1
ATOM 1775 N N . SER A 1 217 ? -6.433 12.741 -16.567 1.00 94.50 217 SER A N 1
ATOM 1776 C CA . SER A 1 217 ? -7.002 12.192 -15.344 1.00 94.50 217 SER A CA 1
ATOM 1777 C C . SER A 1 217 ? -8.521 12.120 -15.383 1.00 94.50 217 SER A C 1
ATOM 1779 O O . SER A 1 217 ? -9.218 13.087 -15.690 1.00 94.50 217 SER A O 1
ATOM 1781 N N . THR A 1 218 ? -9.043 10.974 -14.956 1.00 94.62 218 THR A N 1
ATOM 1782 C CA . THR A 1 218 ? -10.474 10.770 -14.696 1.00 94.62 218 THR A CA 1
ATOM 1783 C C . THR A 1 218 ? -10.770 10.573 -13.206 1.00 94.62 218 THR A C 1
ATOM 1785 O O . THR A 1 218 ? -11.880 10.186 -12.849 1.00 94.62 218 THR A O 1
ATOM 1788 N N . GLY A 1 219 ? -9.781 10.813 -12.331 1.00 95.25 219 GLY A N 1
ATOM 1789 C CA . GLY A 1 219 ? -9.867 10.510 -10.895 1.00 95.25 219 GLY A CA 1
ATOM 1790 C C . GLY A 1 219 ? -9.813 9.012 -10.564 1.00 95.25 219 GLY A C 1
ATOM 1791 O O . GLY A 1 219 ? -10.163 8.614 -9.456 1.00 95.25 219 GLY A O 1
ATOM 1792 N N . LYS A 1 220 ? -9.397 8.179 -11.524 1.00 97.38 220 LYS A N 1
ATOM 1793 C CA . LYS A 1 220 ? -9.295 6.715 -11.435 1.00 97.38 220 LYS A CA 1
ATOM 1794 C C . LYS A 1 220 ? -7.842 6.272 -11.621 1.00 97.38 220 LYS A C 1
ATOM 1796 O O . LYS A 1 220 ? -7.076 7.044 -12.205 1.00 97.38 220 LYS A O 1
ATOM 1801 N N . PRO A 1 221 ? -7.469 5.048 -11.199 1.00 98.31 221 PRO A N 1
ATOM 1802 C CA . PRO A 1 221 ? -6.153 4.502 -11.507 1.00 98.31 221 PRO A CA 1
ATOM 1803 C C . PRO A 1 221 ? -5.856 4.550 -13.009 1.00 98.31 221 PRO A C 1
ATOM 1805 O O . PRO A 1 221 ? -6.748 4.322 -13.830 1.00 98.31 221 PRO A O 1
ATOM 1808 N N . ILE A 1 222 ? -4.607 4.851 -13.365 1.00 98.00 222 ILE A N 1
ATOM 1809 C CA . ILE A 1 222 ? -4.174 4.960 -14.763 1.00 98.00 222 ILE A CA 1
ATOM 1810 C C . ILE A 1 222 ? -3.191 3.838 -15.072 1.00 98.00 222 ILE A C 1
ATOM 1812 O O . ILE A 1 222 ? -2.162 3.725 -14.413 1.00 98.00 222 ILE A O 1
ATOM 1816 N N . HIS A 1 223 ? -3.465 3.055 -16.114 1.00 97.88 223 HIS A N 1
ATOM 1817 C CA . HIS A 1 223 ? -2.487 2.139 -16.701 1.00 97.88 223 HIS A CA 1
ATOM 1818 C C . HIS A 1 223 ? -1.776 2.840 -17.855 1.00 97.88 223 HIS A C 1
ATOM 1820 O O . HIS A 1 223 ? -2.405 3.233 -18.837 1.00 97.88 223 HIS A O 1
ATOM 1826 N N . ARG A 1 224 ? -0.472 3.065 -17.710 1.00 96.69 224 ARG A N 1
ATOM 1827 C CA . ARG A 1 224 ? 0.363 3.711 -18.726 1.00 96.69 224 ARG A CA 1
ATOM 1828 C C . ARG A 1 224 ? 0.796 2.700 -19.790 1.00 96.69 224 ARG A C 1
ATOM 1830 O O . ARG A 1 224 ? 0.891 1.506 -19.529 1.00 96.69 224 ARG A O 1
ATOM 1837 N N . GLU A 1 225 ? 1.114 3.194 -20.987 1.00 95.19 225 GLU A N 1
ATOM 1838 C CA . GLU A 1 225 ? 1.503 2.363 -22.143 1.00 95.19 225 GLU A CA 1
ATOM 1839 C C . GLU A 1 225 ? 2.765 1.515 -21.904 1.00 95.19 225 GLU A C 1
ATOM 1841 O O . GLU A 1 225 ? 2.961 0.492 -22.554 1.00 95.19 225 GLU A O 1
ATOM 1846 N N . ASN A 1 226 ? 3.611 1.923 -20.958 1.00 95.88 226 ASN A N 1
ATOM 1847 C CA . ASN A 1 226 ? 4.806 1.202 -20.524 1.00 95.88 226 ASN A CA 1
ATOM 1848 C C . ASN A 1 226 ? 4.544 0.201 -19.382 1.00 95.88 226 ASN A C 1
ATOM 1850 O O . ASN A 1 226 ? 5.477 -0.180 -18.682 1.00 95.88 226 ASN A O 1
ATOM 1854 N N . ASP A 1 227 ? 3.293 -0.223 -19.199 1.00 97.06 227 ASP A N 1
ATOM 1855 C CA . ASP A 1 227 ? 2.860 -1.223 -18.217 1.00 97.06 227 ASP A CA 1
ATOM 1856 C C . ASP A 1 227 ? 3.046 -0.802 -16.744 1.00 97.06 227 ASP A C 1
ATOM 1858 O O . ASP A 1 227 ? 3.262 -1.623 -15.849 1.00 97.06 227 ASP A O 1
ATOM 1862 N N . VAL A 1 228 ? 2.938 0.508 -16.490 1.00 98.38 228 VAL A N 1
ATOM 1863 C CA . VAL A 1 228 ? 2.955 1.099 -15.144 1.00 98.38 228 VAL A CA 1
ATOM 1864 C C . VAL A 1 228 ? 1.539 1.489 -14.719 1.00 98.38 228 VAL A C 1
ATOM 1866 O O . VAL A 1 228 ? 0.899 2.340 -15.337 1.00 98.38 228 VAL A O 1
ATOM 1869 N N . TRP A 1 229 ? 1.058 0.901 -13.631 1.00 98.62 229 TRP A N 1
ATOM 1870 C CA . TRP A 1 229 ? -0.151 1.292 -12.919 1.00 98.62 229 TRP A CA 1
ATOM 1871 C C . TRP A 1 229 ? 0.135 2.437 -11.951 1.00 98.62 229 TRP A C 1
ATOM 1873 O O . TRP A 1 229 ? 0.929 2.298 -11.024 1.00 98.62 229 TRP A O 1
ATOM 1883 N N . MET A 1 230 ? -0.560 3.553 -12.147 1.00 98.31 230 MET A N 1
ATOM 1884 C CA . MET A 1 230 ? -0.621 4.679 -11.221 1.00 98.31 230 MET A CA 1
ATOM 1885 C C . MET A 1 230 ? -1.873 4.533 -10.359 1.00 98.31 230 MET A C 1
ATOM 1887 O O . MET A 1 230 ? -2.989 4.700 -10.856 1.00 98.31 230 MET A O 1
ATOM 1891 N N . VAL A 1 231 ? -1.687 4.175 -9.091 1.00 98.69 231 VAL A N 1
ATOM 1892 C CA . VAL A 1 231 ? -2.774 3.770 -8.184 1.00 98.69 231 VAL A CA 1
ATOM 1893 C C . VAL A 1 231 ? -3.153 4.881 -7.201 1.00 98.69 231 VAL A C 1
ATOM 1895 O O . VAL A 1 231 ? -4.269 4.882 -6.683 1.00 98.69 231 VAL A O 1
ATOM 1898 N N . ASP A 1 232 ? -2.269 5.855 -6.972 1.00 98.56 232 ASP A N 1
ATOM 1899 C CA . ASP A 1 232 ? -2.572 7.008 -6.125 1.00 98.56 232 ASP A CA 1
ATOM 1900 C C . ASP A 1 232 ? -3.638 7.901 -6.772 1.00 98.56 232 ASP A C 1
ATOM 1902 O O . ASP A 1 232 ? -3.385 8.665 -7.705 1.00 98.56 232 ASP A O 1
ATOM 1906 N N . THR A 1 233 ? -4.859 7.812 -6.250 1.00 98.12 233 THR A N 1
ATOM 1907 C CA . THR A 1 233 ? -5.982 8.662 -6.650 1.00 98.12 233 THR A CA 1
ATOM 1908 C C . THR A 1 233 ? -6.226 9.822 -5.695 1.00 98.12 233 THR A C 1
ATOM 1910 O O . THR A 1 233 ? -7.345 10.335 -5.627 1.00 98.12 233 THR A O 1
ATOM 1913 N N . GLY A 1 234 ? -5.188 10.251 -4.978 1.00 96.50 234 GLY A N 1
ATOM 1914 C CA . GLY A 1 234 ? -5.144 11.486 -4.214 1.00 96.50 234 GLY A CA 1
ATOM 1915 C C . GLY A 1 234 ? -6.093 11.491 -3.027 1.00 96.50 234 GLY A C 1
ATOM 1916 O O . GLY A 1 234 ? -6.856 12.435 -2.882 1.00 96.50 234 GLY A O 1
ATOM 1917 N N . SER A 1 235 ? -6.078 10.463 -2.180 1.00 95.19 235 SER A N 1
ATOM 1918 C CA . SER A 1 235 ? -7.021 10.287 -1.058 1.00 95.19 235 SER A CA 1
ATOM 1919 C C . SER A 1 235 ? -7.138 11.474 -0.088 1.00 95.19 235 SER A C 1
ATOM 1921 O O . SER A 1 235 ? -8.148 11.593 0.596 1.00 95.19 235 SER A O 1
ATOM 1923 N N . PHE A 1 236 ? -6.158 12.376 -0.055 1.00 91.56 236 PHE A N 1
ATOM 1924 C CA . PHE A 1 236 ? -6.167 13.616 0.729 1.00 91.56 236 PHE A CA 1
ATOM 1925 C C . PHE A 1 236 ? -6.791 14.826 -0.001 1.00 91.56 236 PHE A C 1
ATOM 1927 O O . PHE A 1 236 ? -6.913 15.904 0.578 1.00 91.56 236 PHE A O 1
ATOM 1934 N N . LEU A 1 237 ? -7.151 14.685 -1.278 1.00 92.12 237 LEU A N 1
ATOM 1935 C CA . LEU A 1 237 ? -7.783 15.718 -2.098 1.00 92.12 237 LEU A CA 1
ATOM 1936 C C . LEU A 1 237 ? -9.312 15.652 -1.980 1.00 92.12 237 LEU A C 1
ATOM 1938 O O . LEU A 1 237 ? -9.894 14.575 -1.834 1.00 92.12 237 LEU A O 1
ATOM 1942 N N . GLU A 1 238 ? -9.971 16.803 -2.159 1.00 84.31 238 GLU A N 1
ATOM 1943 C CA . GLU A 1 238 ? -11.435 16.960 -2.066 1.00 84.31 238 GLU A CA 1
ATOM 1944 C C . GLU A 1 238 ? -12.211 15.964 -2.948 1.00 84.31 238 GLU A C 1
ATOM 1946 O O . GLU A 1 238 ? -13.236 15.436 -2.537 1.00 84.31 238 GLU A O 1
ATOM 1951 N N . LYS A 1 239 ? -11.701 15.667 -4.150 1.00 85.44 239 LYS A N 1
ATOM 1952 C CA . LYS A 1 239 ? -12.293 14.706 -5.104 1.00 85.44 239 LYS A CA 1
ATOM 1953 C C . LYS A 1 239 ? -11.415 13.480 -5.339 1.00 85.44 239 LYS A C 1
ATOM 1955 O O . LYS A 1 239 ? -11.462 12.873 -6.410 1.00 85.44 239 LYS A O 1
ATOM 1960 N N . GLY A 1 240 ? -10.535 13.189 -4.393 1.00 93.88 240 GLY A N 1
ATOM 1961 C CA . GLY A 1 240 ? -9.723 11.988 -4.437 1.00 93.88 240 GLY A CA 1
ATOM 1962 C C . GLY A 1 240 ? -10.360 10.831 -3.691 1.00 93.88 240 GLY A C 1
ATOM 1963 O O . GLY A 1 240 ? -11.357 10.998 -2.996 1.00 93.88 240 GLY A O 1
ATOM 1964 N N . TYR A 1 241 ? -9.756 9.661 -3.841 1.00 96.38 241 TYR A N 1
ATOM 1965 C CA . TYR A 1 241 ? -10.177 8.412 -3.210 1.00 96.38 241 TYR A CA 1
ATOM 1966 C C . TYR A 1 241 ? -8.941 7.597 -2.836 1.00 96.38 241 TYR A C 1
ATOM 1968 O O . TYR A 1 241 ? -7.853 7.849 -3.360 1.00 96.38 241 TYR A O 1
ATOM 1976 N N . ILE A 1 242 ? -9.104 6.591 -1.980 1.00 98.12 242 ILE A N 1
ATOM 1977 C CA . ILE A 1 242 ? -8.140 5.488 -1.908 1.00 98.12 242 ILE A CA 1
ATOM 1978 C C . ILE A 1 242 ? -8.563 4.483 -2.972 1.00 98.12 242 ILE A C 1
ATOM 1980 O O . ILE A 1 242 ? -9.718 4.058 -2.981 1.00 98.12 242 ILE A O 1
ATOM 1984 N N . SER A 1 243 ? -7.655 4.120 -3.874 1.00 98.50 243 SER A N 1
ATOM 1985 C CA . SER A 1 243 ? -7.934 3.129 -4.914 1.00 98.50 243 SER A CA 1
ATOM 1986 C C . SER A 1 243 ? -7.125 1.860 -4.717 1.00 98.50 243 SER A C 1
ATOM 1988 O O . SER A 1 243 ? -6.012 1.891 -4.193 1.00 98.50 243 SER A O 1
ATOM 1990 N N . ALA A 1 244 ? -7.687 0.750 -5.185 1.00 98.62 244 ALA A N 1
ATOM 1991 C CA . ALA A 1 244 ? -6.989 -0.513 -5.332 1.00 98.62 244 ALA A CA 1
ATOM 1992 C C . ALA A 1 244 ? -7.125 -1.046 -6.759 1.00 98.62 244 ALA A C 1
ATOM 1994 O O . ALA A 1 244 ? -8.167 -0.853 -7.382 1.00 98.62 244 ALA A O 1
ATOM 1995 N N . VAL A 1 245 ? -6.099 -1.732 -7.259 1.00 98.69 245 VAL A N 1
ATOM 1996 C CA . VAL A 1 245 ? -6.079 -2.360 -8.591 1.00 98.69 245 VAL A CA 1
ATOM 1997 C C . VAL A 1 245 ? -5.623 -3.808 -8.462 1.00 98.69 245 VAL A C 1
ATOM 1999 O O . VAL A 1 245 ? -4.571 -4.061 -7.880 1.00 98.69 245 VAL A O 1
ATOM 2002 N N . ASP A 1 246 ? -6.368 -4.755 -9.033 1.00 98.50 246 ASP A N 1
ATOM 2003 C CA . ASP A 1 246 ? -5.842 -6.091 -9.316 1.00 98.50 246 ASP A CA 1
ATOM 2004 C C . ASP A 1 246 ? -4.961 -6.023 -10.564 1.00 98.50 246 ASP A C 1
ATOM 2006 O O . ASP A 1 246 ? -5.444 -5.998 -11.696 1.00 98.50 246 ASP A O 1
ATOM 2010 N N . ILE A 1 247 ? -3.645 -6.007 -10.369 1.00 98.06 247 ILE A N 1
ATOM 2011 C CA . ILE A 1 247 ? -2.676 -5.767 -11.448 1.00 98.06 247 ILE A CA 1
ATOM 2012 C C . ILE A 1 247 ? -2.620 -6.909 -12.474 1.00 98.06 247 ILE A C 1
ATOM 2014 O O . ILE A 1 247 ? -1.971 -6.774 -13.510 1.00 98.06 247 ILE A O 1
ATOM 2018 N N . LYS A 1 248 ? -3.281 -8.043 -12.200 1.00 96.75 248 LYS A N 1
ATOM 2019 C CA . LYS A 1 248 ? -3.402 -9.160 -13.148 1.00 96.75 248 LYS A CA 1
ATOM 2020 C C . LYS A 1 248 ? -4.493 -8.922 -14.191 1.00 96.75 248 LYS A C 1
ATOM 2022 O O . LYS A 1 248 ? -4.365 -9.415 -15.309 1.00 96.75 248 LYS A O 1
ATOM 2027 N N . THR A 1 249 ? -5.566 -8.228 -13.820 1.00 96.12 249 THR A N 1
ATOM 2028 C CA . THR A 1 249 ? -6.786 -8.082 -14.634 1.00 96.12 249 THR A CA 1
ATOM 2029 C C . THR A 1 249 ? -7.057 -6.637 -15.043 1.00 96.12 249 THR A C 1
ATOM 2031 O O . THR A 1 249 ? -7.667 -6.406 -16.084 1.00 96.12 249 THR A O 1
ATOM 2034 N N . GLY A 1 250 ? -6.583 -5.672 -14.252 1.00 96.38 250 GLY A N 1
ATOM 2035 C CA . GLY A 1 250 ? -6.908 -4.255 -14.381 1.00 96.38 250 GLY A CA 1
ATOM 2036 C C . GLY A 1 250 ? -8.226 -3.859 -13.710 1.00 96.38 250 GLY A C 1
ATOM 2037 O O . GLY A 1 250 ? -8.602 -2.687 -13.779 1.00 96.38 250 GLY A O 1
ATOM 2038 N N . ASP A 1 251 ? -8.916 -4.796 -13.048 1.00 97.31 251 ASP A N 1
ATOM 2039 C CA . ASP A 1 251 ? -10.071 -4.470 -12.213 1.00 97.31 251 ASP A CA 1
ATOM 2040 C C . ASP A 1 251 ? -9.636 -3.542 -11.076 1.00 97.31 251 ASP A C 1
ATOM 2042 O O . ASP A 1 251 ? -8.575 -3.726 -10.473 1.00 97.31 251 ASP A O 1
ATOM 2046 N N . TYR A 1 252 ? -10.458 -2.539 -10.771 1.00 97.94 252 TYR A N 1
ATOM 2047 C CA . TYR A 1 252 ? -10.143 -1.562 -9.738 1.00 97.94 252 TYR A CA 1
ATOM 2048 C C . TYR A 1 252 ? -11.344 -1.240 -8.851 1.00 97.94 252 TYR A C 1
ATOM 2050 O O . TYR A 1 252 ? -12.504 -1.306 -9.264 1.00 97.94 252 TYR A O 1
ATOM 2058 N N . TRP A 1 253 ? -11.039 -0.824 -7.626 1.00 97.50 253 TRP A N 1
ATOM 2059 C CA . TRP A 1 253 ? -11.990 -0.363 -6.620 1.00 97.50 253 TRP A CA 1
ATOM 2060 C C . TRP A 1 253 ? -11.538 0.995 -6.101 1.00 97.50 253 TRP A C 1
ATOM 2062 O O . TRP A 1 253 ? -10.347 1.292 -6.080 1.00 97.50 253 TRP A O 1
ATOM 2072 N N . GLN A 1 254 ? -12.486 1.825 -5.680 1.00 96.44 254 GLN A N 1
ATOM 2073 C CA . GLN A 1 254 ? -12.195 3.094 -5.013 1.00 96.44 254 GLN A CA 1
ATOM 2074 C C . GLN A 1 254 ? -12.945 3.128 -3.686 1.00 96.44 254 GLN A C 1
ATOM 2076 O O . GLN A 1 254 ? -13.957 2.447 -3.533 1.00 96.44 254 GLN A O 1
ATOM 2081 N N . SER A 1 255 ? -12.489 3.912 -2.724 1.00 94.62 255 SER A N 1
ATOM 2082 C CA . SER A 1 255 ? -13.272 4.225 -1.532 1.00 94.62 255 SER A CA 1
ATOM 2083 C C . SER A 1 255 ? -14.522 5.041 -1.891 1.00 94.62 255 SER A C 1
ATOM 2085 O O . SER A 1 255 ? -14.640 5.572 -2.997 1.00 94.62 255 SER A O 1
ATOM 2087 N N . SER A 1 256 ? -15.460 5.153 -0.959 1.00 85.69 256 SER A N 1
ATOM 2088 C CA . SER A 1 256 ? -16.538 6.148 -0.971 1.00 85.69 256 SER A CA 1
ATOM 2089 C C . SER A 1 256 ? -16.351 7.135 0.176 1.00 85.69 256 SER A C 1
ATOM 2091 O O . SER A 1 256 ? -15.657 6.842 1.149 1.00 85.69 256 SER A O 1
ATOM 2093 N N . ASP A 1 257 ? -16.993 8.295 0.059 1.00 73.62 257 ASP A N 1
ATOM 2094 C CA . ASP A 1 257 ? -17.141 9.235 1.179 1.00 73.62 257 ASP A CA 1
ATOM 2095 C C . ASP A 1 257 ? -18.266 8.829 2.133 1.00 73.62 257 ASP A C 1
ATOM 2097 O O . ASP A 1 257 ? -18.347 9.326 3.255 1.00 73.62 257 ASP A O 1
ATOM 2101 N N . ASP A 1 258 ? -19.112 7.890 1.705 1.00 62.47 258 ASP A N 1
ATOM 2102 C CA . ASP A 1 258 ? -20.078 7.245 2.577 1.00 62.47 258 ASP A CA 1
ATOM 2103 C C . ASP A 1 258 ? -19.312 6.425 3.616 1.00 62.47 258 ASP A C 1
ATOM 2105 O O . ASP A 1 258 ? -18.645 5.442 3.278 1.00 62.47 258 ASP A O 1
ATOM 2109 N N . ALA A 1 259 ? -19.388 6.851 4.877 1.00 54.03 259 ALA A N 1
ATOM 2110 C CA . ALA A 1 259 ? -18.928 6.037 5.986 1.00 54.03 259 ALA A CA 1
ATOM 2111 C C . ALA A 1 259 ? -19.716 4.715 5.990 1.00 54.03 259 ALA A C 1
ATOM 2113 O O . ALA A 1 259 ? -20.928 4.740 5.735 1.00 54.03 259 ALA A O 1
ATOM 2114 N N . PRO A 1 260 ? -19.075 3.580 6.322 1.00 58.47 260 PRO A N 1
ATOM 2115 C CA . PRO A 1 260 ? -19.793 2.348 6.598 1.00 58.47 260 PRO A CA 1
ATOM 2116 C C . PRO A 1 260 ? -20.962 2.623 7.537 1.00 58.47 260 PRO A C 1
ATOM 2118 O O . PRO A 1 260 ? -20.777 3.262 8.582 1.00 58.47 260 PRO A O 1
ATOM 2121 N N . SER A 1 261 ? -22.158 2.146 7.186 1.00 62.22 261 SER A N 1
ATOM 2122 C CA . SER A 1 261 ? -23.273 2.193 8.131 1.00 62.22 261 SER A CA 1
ATOM 2123 C C . SER A 1 261 ? -22.859 1.478 9.419 1.00 62.22 261 SER A C 1
ATOM 2125 O O . SER A 1 261 ? -22.080 0.520 9.395 1.00 62.22 261 SER A O 1
ATOM 2127 N N . GLU A 1 262 ? -23.364 1.930 10.566 1.00 64.69 262 GLU A N 1
ATOM 2128 C CA . GLU A 1 262 ? -23.100 1.241 11.834 1.00 64.69 262 GLU A CA 1
ATOM 2129 C C . GLU A 1 262 ? -23.534 -0.231 11.763 1.00 64.69 262 GLU A C 1
ATOM 2131 O O . GLU A 1 262 ? -22.886 -1.106 12.340 1.00 64.69 262 GLU A O 1
ATOM 2136 N N . GLU A 1 263 ? -24.567 -0.540 10.973 1.00 61.53 263 GLU A N 1
ATOM 2137 C CA . GLU A 1 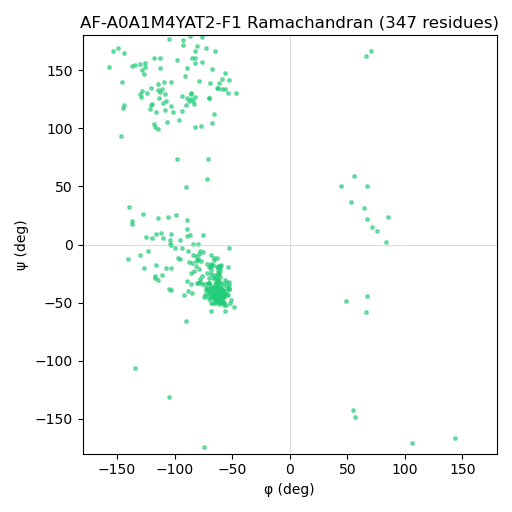263 ? -24.918 -1.914 10.643 1.00 61.53 263 GLU A CA 1
ATOM 2138 C C . GLU A 1 263 ? -23.771 -2.652 9.929 1.00 61.53 263 GLU A C 1
ATOM 2140 O O . GLU A 1 263 ? -23.384 -3.737 10.374 1.00 61.53 263 GLU A O 1
ATOM 2145 N N . MET A 1 264 ? -23.189 -2.082 8.871 1.00 67.19 264 MET A N 1
ATOM 2146 C CA . MET A 1 264 ? -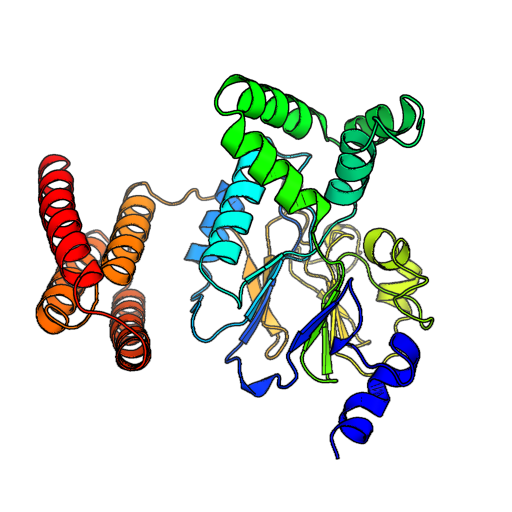22.108 -2.726 8.115 1.00 67.19 264 MET A CA 1
ATOM 2147 C C . MET A 1 264 ? -20.853 -2.953 8.969 1.00 67.19 264 MET A C 1
ATOM 2149 O O . MET A 1 264 ? -20.251 -4.029 8.912 1.0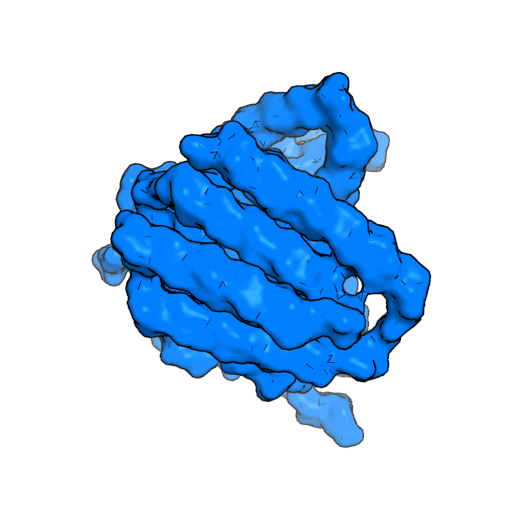0 67.19 264 MET A O 1
ATOM 2153 N N . LYS A 1 265 ? -20.519 -2.013 9.863 1.00 66.62 265 LYS A N 1
ATOM 2154 C CA . LYS A 1 265 ? -19.434 -2.189 10.846 1.00 66.62 265 LYS A CA 1
ATOM 2155 C C . LYS A 1 265 ? -19.700 -3.365 11.782 1.00 66.62 265 LYS A C 1
ATOM 2157 O O . LYS A 1 265 ? -18.816 -4.202 11.988 1.00 66.62 265 LYS A O 1
ATOM 2162 N N . LYS A 1 266 ? -20.925 -3.472 12.313 1.00 68.94 266 LYS A N 1
ATOM 2163 C CA . LYS A 1 266 ? -21.346 -4.602 13.161 1.00 68.94 266 LYS A CA 1
ATOM 2164 C C . LYS A 1 266 ? -21.272 -5.930 12.407 1.00 68.94 266 LYS A C 1
ATOM 2166 O O . LYS A 1 266 ? -20.769 -6.912 12.956 1.00 68.94 266 LYS A O 1
ATOM 2171 N N . LEU A 1 267 ? -21.689 -5.953 11.140 1.00 66.50 267 LEU A N 1
ATOM 2172 C CA . LEU A 1 267 ? -21.612 -7.148 10.301 1.00 66.50 267 LEU A CA 1
ATOM 2173 C C . LEU A 1 267 ? -20.160 -7.576 10.062 1.00 66.50 267 LEU A C 1
ATOM 2175 O O . LEU A 1 267 ? -19.809 -8.736 10.280 1.00 66.50 267 LEU A O 1
ATOM 2179 N N . ASN A 1 268 ? -19.296 -6.639 9.674 1.00 66.38 268 ASN A N 1
ATOM 2180 C CA . ASN A 1 268 ? -17.880 -6.902 9.428 1.00 66.38 268 ASN A CA 1
ATOM 2181 C C . ASN A 1 268 ? -17.161 -7.390 10.695 1.00 66.38 268 ASN A C 1
ATOM 2183 O O . ASN A 1 268 ? -16.365 -8.335 10.644 1.00 66.38 268 ASN A O 1
ATOM 2187 N N . PHE A 1 269 ? -17.481 -6.806 11.852 1.00 65.38 269 PHE A N 1
ATOM 2188 C CA . PHE A 1 269 ? -16.984 -7.266 13.146 1.00 65.38 269 PHE A CA 1
ATOM 2189 C C . PHE A 1 269 ? -17.425 -8.704 13.457 1.00 65.38 269 PHE A C 1
ATOM 2191 O O . PHE A 1 269 ? -16.602 -9.548 13.824 1.00 65.38 269 PHE A O 1
ATOM 2198 N N . PHE A 1 270 ? -18.708 -9.007 13.254 1.00 68.00 270 PHE A N 1
ATOM 2199 C CA . PHE A 1 270 ? -19.266 -10.338 13.466 1.00 68.00 270 PHE A CA 1
ATOM 2200 C C . PHE A 1 270 ? -18.625 -11.397 12.562 1.00 68.00 270 PHE A C 1
ATOM 2202 O O . PHE A 1 270 ? -18.246 -12.470 13.038 1.00 68.00 270 PHE A O 1
ATOM 2209 N N . ILE A 1 271 ? -18.447 -11.090 11.274 1.00 66.75 271 ILE A N 1
ATOM 2210 C CA . ILE A 1 271 ? -17.814 -11.993 10.304 1.00 66.75 271 ILE A CA 1
ATOM 2211 C C . ILE A 1 271 ? -16.374 -12.304 10.720 1.00 66.75 271 ILE A C 1
ATOM 2213 O O . ILE A 1 271 ? -15.994 -13.477 10.752 1.00 66.75 271 ILE A O 1
ATOM 2217 N N . ARG A 1 272 ? -15.584 -11.286 11.093 1.00 66.19 272 ARG A N 1
ATOM 2218 C CA . ARG A 1 272 ? -14.206 -11.475 11.583 1.00 66.19 272 ARG A CA 1
ATOM 2219 C C . ARG A 1 272 ? -14.164 -12.412 12.790 1.00 66.19 272 ARG A C 1
ATOM 2221 O O . ARG A 1 272 ? -13.349 -13.331 12.818 1.00 66.19 272 ARG A O 1
ATOM 2228 N N . LYS A 1 273 ? -15.081 -12.235 13.745 1.00 63.91 273 LYS A N 1
ATOM 2229 C CA . LYS A 1 273 ? -15.183 -13.081 14.942 1.00 63.91 273 LYS A CA 1
ATOM 2230 C C . LYS A 1 273 ? -15.579 -14.526 14.629 1.00 63.91 273 LYS A C 1
ATOM 2232 O O . LYS A 1 273 ? -14.983 -15.453 15.173 1.00 63.91 273 LYS A O 1
ATOM 2237 N N . ILE A 1 274 ? -16.529 -14.733 13.715 1.00 66.06 274 ILE A N 1
ATOM 2238 C CA . ILE A 1 274 ? -16.908 -16.079 13.267 1.00 66.06 274 ILE A CA 1
ATOM 2239 C C . ILE A 1 274 ? -15.743 -16.793 12.580 1.00 66.06 274 ILE A C 1
ATOM 2241 O O . ILE A 1 274 ? -15.535 -17.975 12.848 1.00 66.06 274 ILE A O 1
ATOM 2245 N N . LYS A 1 275 ? -14.987 -16.096 11.721 1.00 62.94 275 LYS A N 1
ATOM 2246 C CA . LYS A 1 275 ? -13.809 -16.671 11.057 1.00 62.94 275 LYS A CA 1
ATOM 2247 C C . LYS A 1 275 ? -12.716 -17.035 12.063 1.00 62.94 275 LYS A C 1
ATOM 2249 O O . LYS A 1 275 ? -12.152 -18.116 11.966 1.00 62.94 275 LYS A O 1
ATOM 2254 N N . SER A 1 276 ? -12.474 -16.192 13.070 1.00 59.34 276 SER A N 1
ATOM 2255 C CA . SER A 1 276 ? -11.463 -16.477 14.097 1.00 59.34 276 SER A CA 1
ATOM 2256 C C . SER A 1 276 ? -11.814 -17.641 15.024 1.00 59.34 276 SER A C 1
ATOM 2258 O O . SER A 1 276 ? -10.916 -18.189 15.637 1.00 59.34 276 SER A O 1
ATOM 2260 N N . ALA A 1 277 ? -13.095 -18.002 15.158 1.00 56.22 277 ALA A N 1
ATOM 2261 C CA . ALA A 1 277 ? -13.543 -19.008 16.125 1.00 56.22 277 ALA A CA 1
ATOM 2262 C C . ALA A 1 277 ? -13.861 -20.381 15.514 1.00 56.22 277 ALA A C 1
ATOM 2264 O O . ALA A 1 277 ? -14.308 -21.299 16.203 1.00 56.22 277 ALA A O 1
ATOM 2265 N N . SER A 1 278 ? -13.719 -20.534 14.197 1.00 55.44 278 SER A N 1
ATOM 2266 C CA . SER A 1 278 ? -14.242 -21.690 13.471 1.00 55.44 278 SER A CA 1
ATOM 2267 C C . SER A 1 278 ? -13.269 -22.864 13.349 1.00 55.44 278 SER A C 1
ATOM 2269 O O . SER A 1 278 ? -13.107 -23.477 12.297 1.00 55.44 278 SER A O 1
ATOM 2271 N N . CYS A 1 279 ? -12.684 -23.252 14.472 1.00 54.47 279 CYS A N 1
ATOM 2272 C CA . CYS A 1 279 ? -11.842 -24.430 14.639 1.00 54.47 279 CYS A CA 1
ATOM 2273 C C . CYS A 1 279 ? -12.684 -25.716 14.859 1.00 54.47 279 CYS A C 1
ATOM 2275 O O . CYS A 1 279 ? -13.205 -26.035 15.926 1.00 54.47 279 CYS A O 1
ATOM 2277 N N . TYR A 1 280 ? -12.821 -26.495 13.787 1.00 48.34 280 TYR A N 1
ATOM 2278 C CA . TYR A 1 280 ? -13.314 -27.880 13.652 1.00 48.34 280 TYR A CA 1
ATOM 2279 C C . TYR A 1 280 ? -14.645 -28.344 14.294 1.00 48.34 280 TYR A C 1
ATOM 2281 O O . TYR A 1 280 ? -15.427 -29.008 13.613 1.00 48.34 280 TYR A O 1
ATOM 2289 N N . ARG A 1 281 ? -14.955 -28.086 15.572 1.00 49.00 281 ARG A N 1
ATOM 2290 C CA . ARG A 1 281 ? -16.078 -28.767 16.264 1.00 49.00 281 ARG A CA 1
ATOM 2291 C C . ARG A 1 281 ? -17.453 -28.137 16.048 1.00 49.00 281 ARG A C 1
ATOM 2293 O O . ARG A 1 281 ? -18.460 -28.810 16.267 1.00 49.00 281 ARG A O 1
ATOM 2300 N N . GLY A 1 282 ? -17.507 -26.904 15.553 1.00 55.72 282 GLY A N 1
ATOM 2301 C CA . GLY A 1 282 ? -18.748 -26.161 15.343 1.00 55.72 282 GLY A CA 1
ATOM 2302 C C . GLY A 1 282 ? -19.080 -25.823 13.890 1.00 55.72 282 GLY A C 1
ATOM 2303 O O . GLY A 1 282 ? -20.019 -25.072 13.688 1.00 55.72 282 GLY A O 1
ATOM 2304 N N . MET A 1 283 ? -18.378 -26.342 12.873 1.00 57.50 283 MET A N 1
ATOM 2305 C CA . MET A 1 283 ? -18.470 -25.829 11.485 1.00 57.50 283 MET A CA 1
ATOM 2306 C C . MET A 1 283 ? -19.902 -25.647 10.958 1.00 57.50 283 MET A C 1
ATOM 2308 O O . MET A 1 283 ? -20.279 -24.551 10.557 1.00 57.50 283 MET A O 1
ATOM 2312 N N . ARG A 1 284 ? -20.743 -26.693 11.017 1.00 62.09 284 ARG A N 1
ATOM 2313 C CA . ARG A 1 284 ? -22.151 -26.584 10.586 1.00 62.09 284 ARG A CA 1
ATOM 2314 C C . ARG A 1 284 ? -22.933 -25.588 11.436 1.00 62.09 284 ARG A C 1
ATOM 2316 O O . ARG A 1 284 ? -23.804 -24.896 10.922 1.00 62.09 284 ARG A O 1
ATOM 2323 N N . ARG A 1 285 ? -22.623 -25.510 12.730 1.00 67.31 285 ARG A N 1
ATOM 2324 C CA . ARG A 1 285 ? -23.258 -24.584 13.668 1.00 67.31 285 ARG A CA 1
ATOM 2325 C C . ARG A 1 285 ? -22.872 -23.137 13.348 1.00 67.31 285 ARG A C 1
ATOM 2327 O O . ARG A 1 285 ? -23.767 -22.309 13.263 1.00 67.31 285 ARG A O 1
ATOM 2334 N N . TYR A 1 286 ? -21.597 -22.846 13.103 1.00 69.38 286 TYR A N 1
ATOM 2335 C CA . TYR A 1 286 ? -21.110 -21.503 12.782 1.00 69.38 286 TYR A CA 1
ATOM 2336 C C . TYR A 1 286 ? -21.514 -21.042 11.388 1.00 69.38 286 TYR A C 1
ATOM 2338 O O . TYR A 1 286 ? -21.953 -19.910 11.242 1.00 69.38 286 TYR A O 1
ATOM 2346 N N . GLN A 1 287 ? -21.512 -21.938 10.401 1.00 72.38 287 GLN A N 1
ATOM 2347 C CA . GLN A 1 287 ? -22.073 -21.651 9.083 1.00 72.38 287 GLN A CA 1
ATOM 2348 C C . GLN A 1 287 ? -23.573 -21.330 9.169 1.00 72.38 287 GLN A C 1
ATOM 2350 O O . GLN A 1 287 ? -24.042 -20.398 8.525 1.00 72.38 287 GLN A O 1
ATOM 2355 N N . THR A 1 288 ? -24.325 -22.058 10.003 1.00 75.31 288 THR A N 1
ATOM 2356 C CA . THR A 1 288 ? -25.754 -21.778 10.231 1.00 75.31 288 THR A CA 1
ATOM 2357 C C . THR A 1 288 ? -25.961 -20.435 10.939 1.00 75.31 288 THR A C 1
ATOM 2359 O O . THR A 1 288 ? -26.879 -19.697 10.593 1.00 75.31 288 THR A O 1
ATOM 2362 N N . ILE A 1 289 ? -25.112 -20.099 11.916 1.00 75.69 289 ILE A N 1
ATOM 2363 C CA . ILE A 1 289 ? -25.156 -18.813 12.629 1.00 75.69 289 ILE A CA 1
ATOM 2364 C C . ILE A 1 289 ? -24.831 -17.657 11.674 1.00 75.69 289 ILE A C 1
ATOM 2366 O O . ILE A 1 289 ? -25.582 -16.685 11.634 1.00 75.69 289 ILE A O 1
ATOM 2370 N N . LEU A 1 290 ? -23.770 -17.790 10.874 1.00 79.00 290 LEU A N 1
ATOM 2371 C CA . LEU A 1 290 ? -23.383 -16.814 9.858 1.00 79.00 290 LEU A CA 1
ATOM 2372 C C . LEU A 1 290 ? -24.507 -16.608 8.840 1.00 79.00 290 LEU A C 1
ATOM 2374 O O . LEU A 1 290 ? -24.915 -15.477 8.613 1.00 79.00 290 LEU A O 1
ATOM 2378 N N . ALA A 1 291 ? -25.068 -17.690 8.292 1.00 81.31 291 ALA A N 1
ATOM 2379 C CA . ALA A 1 291 ? -26.180 -17.620 7.346 1.00 81.31 291 ALA A CA 1
ATOM 2380 C C . ALA A 1 291 ? -27.412 -16.933 7.940 1.00 81.31 291 ALA A C 1
ATOM 2382 O O . ALA A 1 291 ? -28.049 -16.123 7.271 1.00 81.31 291 ALA A O 1
ATOM 2383 N N . LYS A 1 292 ? -27.739 -17.222 9.205 1.00 83.19 292 LYS A N 1
ATOM 2384 C CA . LYS A 1 292 ? -28.857 -16.569 9.885 1.00 83.19 292 LYS A CA 1
ATOM 2385 C C . LYS A 1 292 ? -28.631 -15.061 10.011 1.00 83.19 292 LYS A C 1
ATOM 2387 O O . LYS A 1 292 ? -29.543 -14.302 9.707 1.00 83.19 292 LYS A O 1
ATOM 2392 N N . HIS A 1 293 ? -27.440 -14.642 10.431 1.00 79.56 293 HIS A N 1
ATOM 2393 C CA . HIS A 1 293 ? -27.150 -13.223 10.609 1.00 79.56 293 HIS A CA 1
ATOM 2394 C C . HIS A 1 293 ? -27.075 -12.497 9.263 1.00 79.56 293 HIS A C 1
ATOM 2396 O O . HIS A 1 293 ? -27.685 -11.452 9.103 1.00 79.56 293 HIS A O 1
ATOM 2402 N N . LEU A 1 294 ? -26.448 -13.088 8.241 1.00 81.31 294 LEU A N 1
ATOM 2403 C CA . LEU A 1 294 ? -26.447 -12.508 6.895 1.00 81.31 294 LEU A CA 1
ATOM 2404 C C . LEU A 1 294 ? -27.869 -12.327 6.338 1.00 81.31 294 LEU A C 1
ATOM 2406 O O . LEU A 1 294 ? -28.150 -11.291 5.746 1.00 81.31 294 LEU A O 1
ATOM 2410 N N . ASN A 1 295 ? -28.788 -13.268 6.590 1.00 84.12 295 ASN A N 1
ATOM 2411 C CA . ASN A 1 295 ? -30.203 -13.088 6.240 1.00 84.12 295 ASN A CA 1
ATOM 2412 C C . ASN A 1 295 ? -30.851 -11.908 6.995 1.00 84.12 295 ASN A C 1
ATOM 2414 O O . ASN A 1 295 ? -31.697 -11.218 6.439 1.00 84.12 295 ASN A O 1
ATOM 2418 N N . GLU A 1 296 ? -30.496 -11.655 8.259 1.00 82.06 296 GLU A N 1
ATOM 2419 C CA . GLU A 1 296 ? -31.003 -10.491 9.011 1.00 82.06 296 GLU A CA 1
ATOM 2420 C C . GLU A 1 296 ? -30.532 -9.172 8.372 1.00 82.06 296 GLU A C 1
ATOM 2422 O O . GLU A 1 296 ? -31.324 -8.242 8.229 1.00 82.06 296 GLU A O 1
ATOM 2427 N N . TYR A 1 297 ? -29.277 -9.113 7.927 1.00 76.88 297 TYR A N 1
ATOM 2428 C CA . TYR A 1 297 ? -28.699 -7.943 7.260 1.00 76.88 297 TYR A CA 1
ATOM 2429 C C . TYR A 1 297 ? -29.223 -7.728 5.840 1.00 76.88 297 TYR A C 1
ATOM 2431 O O . TYR A 1 297 ? -29.479 -6.593 5.440 1.00 76.88 297 TYR A O 1
ATOM 2439 N N . GLU A 1 298 ? -29.448 -8.805 5.097 1.00 82.12 298 GLU A N 1
ATOM 2440 C CA . GLU A 1 298 ? -30.125 -8.757 3.804 1.00 82.12 298 GLU A CA 1
ATOM 2441 C C . GLU A 1 298 ? -31.570 -8.262 3.942 1.00 82.12 298 GLU A C 1
ATOM 2443 O O . GLU A 1 298 ? -31.988 -7.373 3.206 1.00 82.12 298 GLU A O 1
ATOM 2448 N N . ASN A 1 299 ? -32.323 -8.768 4.925 1.00 82.50 299 ASN A N 1
ATOM 2449 C CA . ASN A 1 299 ? -33.695 -8.319 5.183 1.00 82.50 299 ASN A CA 1
ATOM 2450 C C . ASN A 1 299 ? -33.764 -6.835 5.580 1.00 82.50 299 ASN A C 1
ATOM 2452 O O . ASN A 1 299 ? -34.761 -6.171 5.300 1.00 82.50 299 ASN A O 1
ATOM 2456 N N . LYS A 1 300 ? -32.711 -6.313 6.223 1.00 78.06 300 LYS A N 1
ATOM 2457 C CA . LYS A 1 300 ? -32.543 -4.882 6.528 1.00 78.06 300 LYS A CA 1
ATOM 2458 C C . LYS A 1 300 ? -32.085 -4.058 5.310 1.00 78.06 300 LYS A C 1
ATOM 2460 O O . LYS A 1 300 ? -32.011 -2.839 5.407 1.00 78.06 300 LYS A O 1
ATOM 2465 N N . GLY A 1 301 ? -31.787 -4.695 4.174 1.00 74.75 301 GLY A N 1
ATOM 2466 C CA . GLY A 1 301 ? -31.300 -4.046 2.954 1.00 74.75 301 GLY A CA 1
ATOM 2467 C C . GLY A 1 301 ? -29.828 -3.627 2.999 1.00 74.75 301 GLY A C 1
ATOM 2468 O O . GLY A 1 301 ? -29.388 -2.886 2.127 1.00 74.75 301 GLY A O 1
ATOM 2469 N N . VAL A 1 302 ? -29.067 -4.085 4.000 1.00 69.88 302 VAL A N 1
ATOM 2470 C CA . VAL A 1 302 ? -27.656 -3.709 4.202 1.00 69.88 302 VAL A CA 1
ATOM 2471 C C . VAL A 1 302 ? -26.734 -4.441 3.221 1.00 69.88 302 VAL A C 1
ATOM 2473 O O . VAL A 1 302 ? -25.746 -3.876 2.766 1.00 69.88 302 VAL A O 1
ATOM 2476 N N . ILE A 1 303 ? -27.064 -5.687 2.864 1.00 70.25 303 ILE A N 1
ATOM 2477 C CA . ILE A 1 303 ? -26.334 -6.491 1.871 1.00 70.25 303 ILE A CA 1
ATOM 2478 C C . ILE A 1 303 ? -27.296 -7.080 0.837 1.00 70.25 303 ILE A C 1
ATOM 2480 O O . ILE A 1 303 ? -28.476 -7.278 1.120 1.00 70.25 303 ILE A O 1
ATOM 2484 N N . THR A 1 304 ? -26.794 -7.389 -0.361 1.00 81.94 304 THR A N 1
ATOM 2485 C CA . THR A 1 304 ? -27.596 -8.057 -1.400 1.00 81.94 304 THR A CA 1
ATOM 2486 C C . THR A 1 304 ? -27.602 -9.580 -1.226 1.00 81.94 304 THR A C 1
ATOM 2488 O O . THR A 1 304 ? -26.686 -10.141 -0.622 1.00 81.94 304 THR A O 1
ATOM 2491 N N . GLU A 1 305 ? -28.582 -10.267 -1.825 1.00 77.75 305 GLU A N 1
ATOM 2492 C CA . GLU A 1 305 ? -28.605 -11.740 -1.899 1.00 77.75 305 GLU A CA 1
ATOM 2493 C C . GLU A 1 305 ? -27.318 -12.287 -2.530 1.00 77.75 305 GLU A C 1
ATOM 2495 O O . GLU A 1 305 ? -26.744 -13.247 -2.024 1.00 77.75 305 GLU A O 1
ATOM 2500 N N . GLN A 1 306 ? -26.800 -11.630 -3.575 1.00 67.00 306 GLN A N 1
ATOM 2501 C CA . GLN A 1 306 ? -25.538 -12.022 -4.205 1.00 67.00 306 GLN A CA 1
ATOM 2502 C C . GLN A 1 306 ? -24.365 -11.913 -3.217 1.00 67.00 306 GLN A C 1
ATOM 2504 O O . GLN A 1 306 ? -23.647 -12.888 -3.011 1.00 67.00 306 GLN A O 1
ATOM 2509 N N . THR A 1 307 ? -24.241 -10.777 -2.519 1.00 69.69 307 THR A N 1
ATOM 2510 C CA . THR A 1 307 ? -23.221 -10.552 -1.478 1.00 69.69 307 THR A CA 1
ATOM 2511 C C . THR A 1 307 ? -23.299 -11.604 -0.371 1.00 69.69 307 THR A C 1
ATOM 2513 O O . THR A 1 307 ? -22.278 -12.141 0.055 1.00 69.69 307 THR A O 1
ATOM 2516 N N . LYS A 1 308 ? -24.511 -11.953 0.078 1.00 80.69 308 LYS A N 1
ATOM 2517 C CA . LYS A 1 308 ? -24.727 -13.016 1.067 1.00 80.69 308 LYS A CA 1
ATOM 2518 C C . LYS A 1 308 ? -24.219 -14.369 0.564 1.00 80.69 308 LYS A C 1
ATOM 2520 O O . LYS A 1 308 ? -23.544 -15.078 1.314 1.00 80.69 308 LYS A O 1
ATOM 2525 N N . GLN A 1 309 ? -24.553 -14.746 -0.672 1.00 75.50 309 GLN A N 1
ATOM 2526 C CA . GLN A 1 309 ? -24.120 -16.021 -1.250 1.00 75.50 309 GLN A CA 1
ATOM 2527 C C . GLN A 1 309 ? -22.596 -16.092 -1.387 1.00 75.50 309 GLN A C 1
ATOM 2529 O O . GLN A 1 309 ? -22.003 -17.116 -1.036 1.00 75.50 309 GLN A O 1
ATOM 2534 N N . ASP A 1 310 ? -21.958 -15.002 -1.813 1.00 70.06 310 ASP A N 1
ATOM 2535 C CA . ASP A 1 310 ? -20.502 -14.918 -1.941 1.00 70.06 310 ASP A CA 1
ATOM 2536 C C . ASP A 1 310 ? -19.816 -15.035 -0.569 1.00 70.06 310 ASP A C 1
ATOM 2538 O O . ASP A 1 310 ? -18.920 -15.864 -0.392 1.00 70.06 310 ASP A O 1
ATOM 2542 N N . MET A 1 311 ? -20.328 -14.341 0.455 1.00 74.44 311 MET A N 1
ATOM 2543 C CA . MET A 1 311 ? -19.839 -14.448 1.836 1.00 74.44 311 MET A CA 1
ATOM 2544 C C . MET A 1 311 ? -19.968 -15.867 2.416 1.00 74.44 311 MET A C 1
ATOM 2546 O O . MET A 1 311 ? -19.045 -16.364 3.070 1.00 74.44 311 MET A O 1
ATOM 2550 N N . LEU A 1 312 ? -21.095 -16.551 2.179 1.00 76.75 312 LEU A N 1
ATOM 2551 C CA . LEU A 1 312 ? -21.305 -17.928 2.644 1.00 76.75 312 LEU A CA 1
ATOM 2552 C C . LEU A 1 312 ? -20.401 -18.926 1.927 1.00 76.75 312 LEU A C 1
ATOM 2554 O O . LEU A 1 312 ? -19.871 -19.845 2.558 1.00 76.75 312 LEU A O 1
ATOM 2558 N N . LYS A 1 313 ? -20.218 -18.749 0.619 1.00 71.50 313 LYS A N 1
ATOM 2559 C CA . LYS A 1 313 ? -19.320 -19.571 -0.188 1.00 71.50 313 LYS A CA 1
ATOM 2560 C C . LYS A 1 313 ? -17.873 -19.392 0.263 1.00 71.50 313 LYS A C 1
ATOM 2562 O O . LYS A 1 313 ? -17.178 -20.393 0.442 1.00 71.50 313 LYS A O 1
ATOM 2567 N N . GLN A 1 314 ? -17.459 -18.155 0.531 1.00 64.25 314 GLN A N 1
ATOM 2568 C CA . GLN A 1 314 ? -16.118 -17.859 1.018 1.00 64.25 314 GLN A CA 1
ATOM 2569 C C . GLN A 1 314 ? -15.838 -18.502 2.372 1.00 64.25 314 GLN A C 1
ATOM 2571 O O . GLN A 1 314 ? -14.793 -19.119 2.563 1.00 64.25 314 GLN A O 1
ATOM 2576 N N . TYR A 1 315 ? -16.800 -18.434 3.291 1.00 67.69 315 TYR A N 1
ATOM 2577 C CA . TYR A 1 315 ? -16.669 -19.058 4.603 1.00 67.69 315 TYR A CA 1
ATOM 2578 C C . TYR A 1 315 ? -16.426 -20.575 4.516 1.00 67.69 315 TYR A C 1
ATOM 2580 O O . TYR A 1 315 ? -15.611 -21.119 5.254 1.00 67.69 315 TYR A O 1
ATOM 2588 N N . VAL A 1 316 ? -17.084 -21.274 3.585 1.00 65.06 316 VAL A N 1
ATOM 2589 C CA . VAL A 1 316 ? -16.873 -22.719 3.373 1.00 65.06 316 VAL A CA 1
ATOM 2590 C C . VAL A 1 316 ? -15.484 -23.024 2.801 1.00 65.06 316 VAL A C 1
ATOM 2592 O O . VAL A 1 316 ? -14.895 -24.048 3.155 1.00 65.06 316 VAL A O 1
ATOM 2595 N N . ILE A 1 317 ? -14.963 -22.155 1.930 1.00 55.69 317 ILE A N 1
ATOM 2596 C CA . ILE A 1 317 ? -13.631 -22.301 1.328 1.00 55.69 317 ILE A CA 1
ATOM 2597 C C . ILE A 1 317 ? -12.544 -22.104 2.389 1.00 55.69 317 ILE A C 1
ATOM 2599 O O . ILE A 1 317 ? -11.698 -22.988 2.532 1.00 55.69 317 ILE A O 1
ATOM 2603 N N . ASP A 1 318 ? -12.608 -21.020 3.167 1.00 58.56 318 ASP A N 1
ATOM 2604 C CA . ASP A 1 318 ? -11.640 -20.700 4.231 1.00 58.56 318 ASP A CA 1
ATOM 2605 C C . ASP A 1 318 ? -11.506 -21.879 5.230 1.00 58.56 318 ASP A C 1
ATOM 2607 O O . ASP A 1 318 ? -10.407 -22.334 5.544 1.00 58.56 318 ASP A O 1
ATOM 2611 N N . LEU A 1 319 ? -12.632 -22.499 5.607 1.00 58.56 319 LEU A N 1
ATOM 2612 C CA . LEU A 1 319 ? -12.684 -23.654 6.519 1.00 58.56 319 LEU A CA 1
ATOM 2613 C C . LEU A 1 319 ? -12.042 -24.943 5.990 1.00 58.56 319 LEU A C 1
ATOM 2615 O O . LEU A 1 319 ? -11.664 -25.824 6.772 1.00 58.56 319 LEU A O 1
ATOM 2619 N N . SER A 1 320 ? -11.990 -25.118 4.670 1.00 53.12 320 SER A N 1
ATOM 2620 C CA . SER A 1 320 ? -11.426 -26.329 4.066 1.00 53.12 320 SER A CA 1
ATOM 2621 C C . SER A 1 320 ? -9.900 -26.388 4.197 1.00 53.12 320 SER A C 1
ATOM 2623 O O . SER A 1 320 ? -9.344 -27.487 4.261 1.00 53.12 320 SER A O 1
ATOM 2625 N N . TRP A 1 321 ? -9.254 -25.226 4.332 1.00 42.75 321 TRP A N 1
ATOM 2626 C CA . TRP A 1 321 ? -7.807 -25.064 4.461 1.00 42.75 321 TRP A CA 1
ATOM 2627 C C . TRP A 1 321 ? -7.324 -25.136 5.916 1.00 42.75 321 TRP A C 1
ATOM 2629 O O . TRP A 1 321 ? -6.356 -25.844 6.193 1.00 42.75 321 TRP A O 1
ATOM 2639 N N . ASP A 1 322 ? -8.052 -24.546 6.871 1.00 49.81 322 ASP A N 1
ATOM 2640 C CA . ASP A 1 322 ? -7.707 -24.593 8.308 1.00 49.81 322 ASP A CA 1
ATOM 2641 C C . ASP A 1 322 ? -7.704 -26.016 8.895 1.00 49.81 322 ASP A C 1
ATOM 2643 O O . ASP A 1 322 ? -7.029 -26.318 9.884 1.00 49.81 322 ASP A O 1
ATOM 2647 N N . LYS A 1 323 ? -8.416 -26.943 8.243 1.00 47.00 323 LYS A N 1
ATOM 2648 C CA . LYS A 1 323 ? -8.457 -28.370 8.591 1.00 47.00 323 LYS A CA 1
ATOM 2649 C C . LYS A 1 323 ? -7.080 -29.055 8.535 1.00 47.00 323 LYS A C 1
ATOM 2651 O O . LYS A 1 323 ? -6.933 -30.137 9.104 1.00 47.00 323 LYS A O 1
ATOM 2656 N N . LEU A 1 324 ? -6.095 -28.451 7.868 1.00 42.28 324 LEU A N 1
ATOM 2657 C CA . LEU A 1 324 ? -4.744 -28.992 7.716 1.00 42.28 324 LEU A CA 1
ATOM 2658 C C . LEU A 1 324 ? -3.781 -28.630 8.858 1.00 42.28 324 LEU A C 1
ATOM 2660 O O . LEU A 1 324 ? -2.738 -29.277 8.937 1.00 42.28 324 LEU A O 1
ATOM 2664 N N . LEU A 1 325 ? -4.084 -27.653 9.730 1.00 50.22 325 LEU A N 1
ATOM 2665 C CA . LEU A 1 325 ? -3.013 -27.006 10.501 1.00 50.22 325 LEU A CA 1
ATOM 2666 C C . LEU A 1 325 ? -2.995 -27.130 12.037 1.00 50.22 325 LEU A C 1
ATOM 2668 O O . LEU A 1 325 ? -1.879 -27.095 12.545 1.00 50.22 325 LEU A O 1
ATOM 2672 N N . LEU A 1 326 ? -4.078 -27.279 12.825 1.00 53.72 326 LEU A N 1
ATOM 2673 C CA . LEU A 1 326 ? -3.933 -26.947 14.272 1.00 53.72 326 LEU A CA 1
ATOM 2674 C C . LEU A 1 326 ? -4.758 -27.689 15.359 1.00 53.72 326 LEU A C 1
ATOM 2676 O O . LEU A 1 326 ? -5.666 -28.481 15.102 1.00 53.72 326 LEU A O 1
ATOM 2680 N N . ASP A 1 327 ? -4.315 -27.406 16.600 1.00 53.06 327 ASP A N 1
ATOM 2681 C CA . ASP A 1 327 ? -4.463 -28.043 17.926 1.00 53.06 327 ASP A CA 1
ATOM 2682 C C . ASP A 1 327 ? -5.828 -27.838 18.648 1.00 53.06 327 ASP A C 1
ATOM 2684 O O . ASP A 1 327 ? -6.573 -26.894 18.401 1.00 53.06 327 ASP A O 1
ATOM 2688 N N . ARG A 1 328 ? -6.174 -28.740 19.582 1.00 51.31 328 ARG A N 1
ATOM 2689 C CA . ARG A 1 328 ? -7.496 -28.905 20.225 1.00 51.31 328 ARG A CA 1
ATOM 2690 C C . ARG A 1 328 ? -7.807 -27.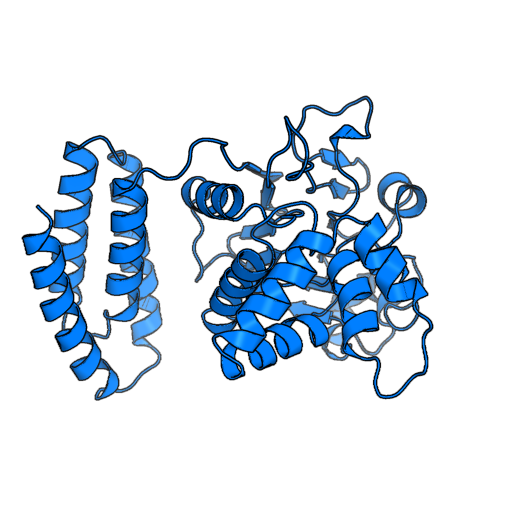960 21.392 1.00 51.31 328 ARG A C 1
ATOM 2692 O O . ARG A 1 328 ? -8.978 -27.888 21.773 1.00 51.31 328 ARG A O 1
ATOM 2699 N N . GLU A 1 329 ? -6.818 -27.324 22.018 1.00 53.19 329 GLU A N 1
ATOM 2700 C CA . GLU A 1 329 ? -7.048 -26.489 23.214 1.00 53.19 329 GLU A CA 1
ATOM 2701 C C . GLU A 1 329 ? -7.457 -25.051 22.886 1.00 53.19 329 GLU A C 1
ATOM 2703 O O . GLU A 1 329 ? -8.423 -24.567 23.479 1.00 53.19 329 GLU A O 1
ATOM 2708 N N . ALA A 1 330 ? -6.827 -24.424 21.886 1.00 55.91 330 ALA A N 1
ATOM 2709 C CA . ALA A 1 330 ? -7.238 -23.117 21.357 1.00 55.91 330 ALA A CA 1
ATOM 2710 C C . ALA A 1 330 ? -8.726 -23.119 20.964 1.00 55.91 330 ALA A C 1
ATOM 2712 O O . ALA A 1 330 ? -9.485 -22.213 21.309 1.00 55.91 330 ALA A O 1
ATOM 2713 N N . ALA A 1 331 ? -9.177 -24.243 20.400 1.00 52.47 331 ALA A N 1
ATOM 2714 C CA . ALA A 1 331 ? -10.535 -24.390 19.917 1.00 52.47 331 ALA A CA 1
ATOM 2715 C C . ALA A 1 331 ? -11.637 -24.290 20.981 1.00 52.47 331 ALA A C 1
ATOM 2717 O O . ALA A 1 331 ? -12.755 -23.857 20.711 1.00 52.47 331 ALA A O 1
ATOM 2718 N N . LYS A 1 332 ? -11.346 -24.698 22.220 1.00 55.19 332 LYS A N 1
ATOM 2719 C CA . LYS A 1 332 ? -12.337 -24.640 23.306 1.00 55.19 332 LYS A CA 1
ATOM 2720 C C . LYS A 1 332 ? -12.512 -23.230 23.865 1.00 55.19 332 LYS A C 1
ATOM 2722 O O . LYS A 1 332 ? -13.580 -22.923 24.391 1.00 55.19 332 LYS A O 1
ATOM 2727 N N . GLN A 1 333 ? -11.462 -22.415 23.810 1.00 62.31 333 GLN A N 1
ATOM 2728 C CA . GLN A 1 333 ? -11.482 -21.046 24.313 1.00 62.31 333 GLN A CA 1
ATOM 2729 C C . GLN A 1 333 ? -12.286 -20.141 23.369 1.00 62.31 333 GLN A C 1
ATOM 2731 O O . GLN A 1 333 ? -13.150 -19.391 23.822 1.00 62.31 333 GLN A O 1
ATOM 2736 N N . GLU A 1 334 ? -12.084 -20.298 22.063 1.00 59.41 334 GLU A N 1
ATOM 2737 C CA . GLU A 1 334 ? -12.797 -19.555 21.018 1.00 59.41 334 GLU A CA 1
ATOM 2738 C C . GLU A 1 334 ? -14.314 -19.822 21.020 1.00 59.41 334 GLU A C 1
ATOM 2740 O O . GLU A 1 334 ? -15.113 -18.884 20.951 1.00 59.41 334 GLU A O 1
ATOM 2745 N N . ASP A 1 335 ? -14.733 -21.082 21.205 1.00 60.16 335 ASP A N 1
ATOM 2746 C CA . ASP A 1 335 ? -16.150 -21.465 21.331 1.00 60.16 335 ASP A CA 1
ATOM 2747 C C . ASP A 1 335 ? -16.867 -20.698 22.464 1.00 60.16 335 ASP A C 1
ATOM 2749 O O . ASP A 1 335 ? -18.053 -20.370 22.358 1.00 60.16 335 ASP A O 1
ATOM 2753 N N . LYS A 1 336 ? -16.163 -20.414 23.568 1.00 66.12 336 LYS A N 1
ATOM 2754 C CA . LYS A 1 336 ? -16.723 -19.696 24.719 1.00 66.12 336 LYS A CA 1
ATOM 2755 C C . LYS A 1 336 ? -16.883 -18.205 24.423 1.00 66.12 336 LYS A C 1
ATOM 2757 O O . LYS A 1 336 ? -17.950 -17.654 24.688 1.00 66.12 336 LYS A O 1
ATOM 2762 N N . GLU A 1 337 ? -15.866 -17.582 23.832 1.00 60.12 337 GLU A N 1
ATOM 2763 C CA . GLU A 1 337 ? -15.894 -16.161 23.463 1.00 60.12 337 GLU A CA 1
ATOM 2764 C C . GLU A 1 337 ? -17.028 -15.846 22.479 1.00 60.12 337 GLU A C 1
ATOM 2766 O O . GLU A 1 337 ? -17.706 -14.827 22.612 1.00 60.12 337 GLU A O 1
ATOM 2771 N N . MET A 1 338 ? -17.314 -16.755 21.544 1.00 60.88 338 MET A N 1
ATOM 2772 C CA . MET A 1 338 ? -18.419 -16.580 20.599 1.00 60.88 338 MET A CA 1
ATOM 2773 C C . MET A 1 338 ? -19.800 -16.650 21.242 1.00 60.88 338 MET A C 1
ATOM 2775 O O . MET A 1 338 ? -20.712 -15.927 20.835 1.00 60.88 338 MET A O 1
ATOM 2779 N N . VAL A 1 339 ? -19.990 -17.521 22.234 1.00 63.72 339 VAL A N 1
ATOM 2780 C CA . VAL A 1 339 ? -21.268 -17.611 22.953 1.00 63.72 339 VAL A CA 1
ATOM 2781 C C . VAL A 1 339 ? -21.550 -16.326 23.723 1.00 63.72 339 VAL A C 1
ATOM 2783 O O . VAL A 1 339 ? -22.703 -15.891 23.769 1.00 63.72 339 VAL A O 1
ATOM 2786 N N . ASP A 1 340 ? -20.522 -15.717 24.303 1.00 66.25 340 ASP A N 1
ATOM 2787 C CA . ASP A 1 340 ? -20.666 -14.470 25.047 1.00 66.25 340 ASP A CA 1
ATOM 2788 C C . ASP A 1 340 ? -20.909 -13.278 24.108 1.00 66.25 340 ASP A C 1
ATOM 2790 O O . ASP A 1 340 ? -21.844 -12.513 24.344 1.00 66.25 340 ASP A O 1
ATOM 2794 N N . LEU A 1 341 ? -20.225 -13.211 22.961 1.00 58.72 341 LEU A N 1
ATOM 2795 C CA . LEU A 1 341 ? -20.491 -12.195 21.937 1.00 58.72 341 LEU A CA 1
ATOM 2796 C C . LEU A 1 341 ? -21.932 -12.256 21.396 1.00 58.72 341 LEU A C 1
ATOM 2798 O O . LEU A 1 341 ? -22.609 -11.236 21.282 1.00 58.72 341 LEU A O 1
ATOM 2802 N N . LEU A 1 342 ? -22.449 -13.455 21.103 1.00 57.41 342 LEU A N 1
ATOM 2803 C CA . LEU A 1 342 ? -23.835 -13.627 20.641 1.00 57.41 342 LEU A CA 1
ATOM 2804 C C . LEU A 1 342 ? -24.871 -13.175 21.681 1.00 57.41 342 LEU A C 1
ATOM 2806 O O . LEU A 1 342 ? -26.009 -12.862 21.326 1.00 57.41 342 LEU A O 1
ATOM 2810 N N . ARG A 1 343 ? -24.508 -13.175 22.967 1.00 65.12 343 ARG A N 1
ATOM 2811 C CA . ARG A 1 343 ? -25.355 -12.637 24.038 1.00 65.12 343 ARG A CA 1
ATOM 2812 C C . ARG A 1 343 ? -25.275 -11.121 24.120 1.00 65.12 343 ARG A C 1
ATOM 2814 O O . ARG A 1 343 ? -26.272 -10.522 24.500 1.00 65.12 343 ARG A O 1
ATOM 2821 N N . GLU A 1 344 ? -24.130 -10.526 23.811 1.00 58.75 344 GLU A N 1
ATOM 2822 C CA . GLU A 1 344 ? -23.963 -9.071 23.767 1.00 58.75 344 GLU A CA 1
ATOM 2823 C C . GLU A 1 344 ? -24.712 -8.462 22.585 1.00 58.75 344 GLU A C 1
ATOM 2825 O O . GLU A 1 344 ? -25.520 -7.566 22.793 1.00 58.75 344 GLU A O 1
ATOM 2830 N N . ILE A 1 345 ? -24.574 -9.031 21.384 1.00 50.22 345 ILE A N 1
ATOM 2831 C CA . ILE A 1 345 ? -25.286 -8.553 20.185 1.00 50.22 345 ILE A CA 1
ATOM 2832 C C . ILE A 1 345 ? -26.809 -8.598 20.392 1.00 50.22 345 ILE A C 1
ATOM 2834 O O . ILE A 1 345 ? -27.511 -7.647 20.076 1.00 50.22 345 ILE A O 1
ATOM 2838 N N . LYS A 1 346 ? -27.327 -9.660 21.022 1.00 55.31 346 LYS A N 1
ATOM 2839 C CA . LYS A 1 346 ? -28.755 -9.781 21.371 1.00 55.31 346 LYS A CA 1
ATOM 2840 C C . LYS A 1 346 ? -29.267 -8.771 22.403 1.00 55.31 346 LYS A C 1
ATOM 2842 O O . LYS A 1 346 ? -30.467 -8.760 22.653 1.00 55.31 346 LYS A O 1
ATOM 2847 N N . LYS A 1 347 ? -28.386 -8.033 23.080 1.00 54.91 347 LYS A N 1
ATOM 2848 C CA . LYS A 1 347 ? -28.765 -6.978 24.031 1.00 54.91 347 LYS A CA 1
ATOM 2849 C C . LYS A 1 347 ? -28.772 -5.589 23.390 1.00 54.91 347 LYS A C 1
ATOM 2851 O O . LYS A 1 347 ? -29.226 -4.657 24.044 1.00 54.91 347 LYS A O 1
ATOM 2856 N N . GLU A 1 348 ? -28.217 -5.448 22.186 1.00 45.31 348 GLU A N 1
ATOM 2857 C CA . GLU A 1 348 ? -28.154 -4.179 21.451 1.00 45.31 348 GLU A CA 1
ATOM 2858 C C . GLU A 1 348 ? -29.280 -4.002 20.414 1.00 45.31 348 GLU A C 1
ATOM 2860 O O . GLU A 1 348 ? -29.447 -2.891 19.913 1.00 45.31 348 GLU A O 1
ATOM 2865 N N . ASP A 1 349 ? -30.037 -5.065 20.118 1.00 38.41 349 ASP A N 1
ATOM 2866 C CA . ASP A 1 349 ? -31.378 -5.025 19.501 1.00 38.41 349 ASP A CA 1
ATOM 2867 C C . ASP A 1 349 ? -32.456 -4.970 20.602 1.00 38.41 349 ASP A C 1
ATOM 2869 O O . ASP A 1 349 ? -33.522 -4.354 20.363 1.00 38.41 349 ASP A O 1
#

InterPro domains:
  IPR004843 Calcineurin-like, phosphoesterase domain [PF00149] (35-224)
  IPR006186 Serine/threonine-specific protein phosphatase/bis(5-nucleosyl)-tetraphosphatase [PR00114] (35-62)
  IPR006186 Serine/threonine-specific protein phosphatase/bis(5-nucleosyl)-tetraphosphatase [PR00114] (65-92)
  IPR006186 Serine/threonine-specific protein phosphatase/bis(5-nucleosyl)-tetraphosphatase [PR00114] (153-179)
  IPR029052 Metallo-dependent phosphatase-like [G3DSA:3.60.21.10] (26-270)
  IPR029052 Metallo-dependent phosphatase-like [SSF56300] (34-235)
  IPR050126 Diadenosine polyphosphate hydrolase [PTHR42850] (31-247)

Organism: NCBI:txid1123243

Foldseek 3Di:
DVQVQAPLCCLAANSNDQVPDLQEAEAAAPQQAPFEKEWAAQAQPVLLVVQLVVQDPDFLNHYQYEYQAHQHFLYQRSLVSLVVLLVSVVVGVSRAYAHAVLLVLVLVVVPPPPDDDDCVSVVVNVVRGVVSVVVVLVVCCVPPVVSSVSSSVSSNSHHAWYDYHNAEIEGAAAFDSHYNVVTSVCSHDPHCCGLVDPQGRHQYEYYNDALVVDPPDPLQWDQDPNNYIYQHSPCSDPSHWTKMARSVPRDMTTGDPDGQDPLNVVLVVLLVLLLQQCPPPCPVVSLVVNLVVLVVCVVVVNDPPVRSVSSSVSSVVSNVVSVPDDDDPSNVVSVVVNVVVVVVVVVVD

pLDDT: mean 83.12, std 15.85, range [38.41, 98.88]

Secondary structure (DSSP, 8-state):
-GGGTTGGGHHHHGGG-GGG-TTEEEES-GGG-S-EEEE---TT-HHHHHHHHHHS---TTT-EEEE-S--SSSSTTHHHHHHHHHHHHHH-TTEEEBP-HHHHHHHHHHTTTSS---THHHHHHHHTT-HHHHHHHHHHHHH-HHHHHHHHHHHHT-BSEEEETTTEEEESS---SS-GGG-TTHHHH--HHHHTT---SSEEEE-SS-GGGSTT--SS-EE-TTSEEE----TTSTT---EEEETTT--EEE--SSPPPHHHHHHHHHHHHHHHT--STTHHHHHHHHHHHHHHHHHTTSS-HHHHHHHHHHHHHHHHHHTTT--TTHHHHHHHHHHHHHHHHHHH-

Nearest PDB structures (foldseek):
  1g5b-assembly2_B  TM=7.468E-01  e=4.887E-12  Lambdavirus lambda
  2qjc-assembly1_A  TM=7.221E-01  e=2.298E-09  Trypanosoma brucei
  7zr5-assembly1_P  TM=6.519E-01  e=5.878E-08  Homo sapiens
  1wao-assembly4_4  TM=6.473E-01  e=9.686E-07  Homo sapiens
  3icf-assembly1_B  TM=6.123E-01  e=2.737E-07  Saccharomyces cerevisiae

Mean predicted aligned error: 11.26 Å